Protein AF-A0A953G0M6-F1 (afdb_monomer)

pLDDT: mean 86.29, std 17.24, range [30.41, 98.56]

Mean predicted aligned error: 8.01 Å

Foldseek 3Di:
DPDLLVLVQVLVCQLPPPDGDPDDPVRLCVLQAPPAQWWDWDAALVRHIFIHSDDDLEGEDEPVRCVVCVVVLVPPDDDPPDDPVVNVVVVSHSDYDYWPDDECEECEECETCHYVEYCEYREYNEEVEYSEYSEYVEYQEDHEYREDDYENEYSEYRDYPEYCEYSEYNEEVEYNEYSEYNEYCEYNEYLEYVYYVYYVYYLYYVNDHDDPVVSVVCVVVVCCVCPVVSNPVPVVCVVPVPPDPPDDDDDDDD

Radius of gyration: 23.38 Å; Cα contacts (8 Å, |Δi|>4): 547; chains: 1; bounding box: 58×61×67 Å

Solvent-accessible surface area (backbone atoms only — not comparable to full-atom values): 13332 Å² total; per-residue (Å²): 131,82,55,69,58,59,53,51,45,57,38,48,32,63,56,39,74,94,55,79,78,94,60,55,64,66,56,44,44,63,75,54,33,80,88,50,77,45,42,42,81,47,63,20,82,84,72,43,80,14,32,25,69,58,89,61,91,41,29,31,27,30,47,67,58,46,67,76,45,46,63,68,65,73,67,58,78,81,72,85,94,55,57,68,71,59,46,49,54,53,51,42,74,65,36,75,42,81,12,42,40,68,42,77,57,44,67,69,41,73,35,17,49,35,30,52,26,33,45,33,32,41,18,19,45,35,32,56,27,30,45,36,34,44,25,21,62,26,34,40,32,60,18,36,31,30,27,47,24,47,42,51,27,36,27,34,36,29,33,32,62,26,29,44,35,30,32,27,37,44,35,33,53,23,34,43,33,33,52,27,35,48,33,33,50,28,36,44,33,34,43,28,33,56,27,60,69,45,64,74,46,55,30,23,52,65,67,43,78,49,53,66,67,61,36,64,69,45,46,63,60,51,49,53,58,38,63,75,66,72,49,55,73,68,70,54,47,70,72,62,64,82,76,78,89,86,79,87,92,82,84,90,81,136

Sequence (254 aa):
MRDPLELLNSIWRMIFPGQQLDLSISEFEAAYCADLPLPLFTNSLWNTSAIAVSKPYGHAVSQSELEERSEELQDTPGASGMPLPELLNRAFGNLVFSGDNHYNCEAVLRSDNIFKSREVYGSRSIHDSQKVIFSANSIGLDSAAACDSSGYSQFVIRAIDSINCSRCLDIYQSGRCSGCLFVSNCYDVHDCILCTNLRSKRFCIGNMQFSEEEYRDLRPQIEAALVFNGFNPMYKLAGAAVVDNHRGLDEGAV

Nearest PDB structures (foldseek):
  4mzu-assembly1_B  TM=3.388E-01  e=6.290E-02  Shewanella denitrificans OS217
  4mzu-assembly2_G  TM=2.989E-01  e=2.712E-01  Shewanella denitrificans OS217
  6ckt-assembly1_A  TM=1.465E-01  e=3.940E-02  Legionella pneumophila subsp. pneumophila str. Philadelphia 1
  6ued-assembly1_A-2  TM=1.784E-01  e=2.147E-01  Pseudomonas aeruginosa PAO1
  4mzu-assembly1_F  TM=2.163E-01  e=4.866E-01  Shewanella denitrificans OS217

Structure (mmCIF, N/CA/C/O backbone):
data_AF-A0A953G0M6-F1
#
_entry.id   AF-A0A953G0M6-F1
#
loop_
_atom_site.group_PDB
_atom_site.id
_atom_site.type_symbol
_atom_site.label_atom_id
_atom_site.label_alt_id
_atom_site.label_comp_id
_atom_site.label_asym_id
_atom_site.label_entity_id
_atom_site.label_seq_id
_atom_site.pdbx_PDB_ins_code
_atom_site.Cartn_x
_atom_site.Cartn_y
_atom_site.Cartn_z
_atom_site.occupancy
_atom_site.B_iso_or_equiv
_atom_site.auth_seq_id
_atom_site.auth_comp_id
_atom_site.auth_asym_id
_atom_site.auth_atom_id
_atom_site.pdbx_PDB_model_num
ATOM 1 N N . MET A 1 1 ? -5.142 -15.311 -14.018 1.00 53.78 1 MET A N 1
ATOM 2 C CA . MET A 1 1 ? -4.834 -14.077 -13.267 1.00 53.78 1 MET A CA 1
ATOM 3 C C . MET A 1 1 ? -6.031 -13.787 -12.377 1.00 53.78 1 MET A C 1
ATOM 5 O O . MET A 1 1 ? -7.139 -13.850 -12.892 1.00 53.78 1 MET A O 1
ATOM 9 N N . ARG A 1 2 ? -5.835 -13.594 -11.067 1.00 67.81 2 ARG A N 1
ATOM 10 C CA . ARG A 1 2 ? -6.921 -13.191 -10.159 1.00 67.81 2 ARG A CA 1
ATOM 11 C C . ARG A 1 2 ? -7.176 -11.694 -10.382 1.00 67.81 2 ARG A C 1
ATOM 13 O O . ARG A 1 2 ? -6.210 -10.959 -10.581 1.00 67.81 2 ARG A O 1
ATOM 20 N N . ASP A 1 3 ? -8.434 -11.271 -10.439 1.00 90.62 3 ASP A N 1
ATOM 21 C CA . ASP A 1 3 ? -8.790 -9.867 -10.665 1.00 90.62 3 ASP A CA 1
ATOM 22 C C . ASP A 1 3 ? -8.216 -8.998 -9.521 1.00 90.62 3 ASP A C 1
ATOM 24 O O . ASP A 1 3 ? -8.453 -9.305 -8.347 1.00 90.62 3 ASP A O 1
ATOM 28 N N . PRO A 1 4 ? -7.443 -7.935 -9.816 1.00 92.50 4 PRO A N 1
ATOM 29 C CA . PRO A 1 4 ? -6.935 -7.014 -8.802 1.00 92.50 4 PRO A CA 1
ATOM 30 C C . PRO A 1 4 ? -8.025 -6.445 -7.879 1.00 92.50 4 PRO A C 1
ATOM 32 O O . PRO A 1 4 ? -7.788 -6.265 -6.682 1.00 92.50 4 PRO A O 1
ATOM 35 N N . LEU A 1 5 ? -9.234 -6.210 -8.402 1.00 93.25 5 LEU A N 1
ATOM 36 C CA . LEU A 1 5 ? -10.365 -5.744 -7.603 1.00 93.25 5 LEU A CA 1
ATOM 37 C C . LEU A 1 5 ? -10.896 -6.842 -6.669 1.00 93.25 5 LEU A C 1
ATOM 39 O O . LEU A 1 5 ? -11.246 -6.560 -5.523 1.00 93.25 5 LEU A O 1
ATOM 43 N N . GLU A 1 6 ? -10.931 -8.102 -7.107 1.00 93.00 6 GLU A N 1
ATOM 44 C CA . GLU A 1 6 ? -11.271 -9.235 -6.236 1.00 93.00 6 GLU A CA 1
ATOM 45 C C . GLU A 1 6 ? -10.248 -9.410 -5.110 1.00 93.00 6 GLU A C 1
ATOM 47 O O . GLU A 1 6 ? -10.631 -9.642 -3.960 1.00 93.00 6 GLU A O 1
ATOM 52 N N . LEU A 1 7 ? -8.954 -9.265 -5.419 1.00 93.12 7 LEU A N 1
ATOM 53 C CA . LEU A 1 7 ? -7.889 -9.308 -4.420 1.00 93.12 7 LEU A CA 1
ATOM 54 C C . LEU A 1 7 ? -8.094 -8.216 -3.362 1.00 93.12 7 LEU A C 1
ATOM 56 O O . LEU A 1 7 ? -8.146 -8.529 -2.171 1.00 93.12 7 LEU A O 1
ATOM 60 N N . LEU A 1 8 ? -8.289 -6.965 -3.785 1.00 94.00 8 LEU A N 1
ATOM 61 C CA . LEU A 1 8 ? -8.551 -5.840 -2.885 1.00 94.00 8 LEU A CA 1
ATOM 62 C C . LEU A 1 8 ? -9.795 -6.077 -2.013 1.00 94.00 8 LEU A C 1
ATOM 64 O O . LEU A 1 8 ? -9.738 -5.932 -0.791 1.00 94.00 8 LEU A O 1
ATOM 68 N N . ASN A 1 9 ? -10.898 -6.522 -2.619 1.00 92.12 9 ASN A N 1
ATOM 69 C CA . ASN A 1 9 ? -12.125 -6.863 -1.898 1.00 92.12 9 ASN A CA 1
ATOM 70 C C . ASN A 1 9 ? -11.918 -7.989 -0.878 1.00 92.12 9 ASN A C 1
ATOM 72 O O . ASN A 1 9 ? -12.533 -7.983 0.190 1.00 92.12 9 ASN A O 1
ATOM 76 N N . SER A 1 10 ? -11.054 -8.961 -1.182 1.00 92.19 10 SER A N 1
ATOM 77 C CA . SER A 1 10 ? -10.729 -10.034 -0.242 1.00 92.19 10 SER A CA 1
ATOM 78 C C . SER A 1 10 ? -9.997 -9.510 0.995 1.00 92.19 10 SER A C 1
ATOM 80 O O . SER A 1 10 ? -10.317 -9.937 2.100 1.00 92.19 10 SER A O 1
ATOM 82 N N . ILE A 1 11 ? -9.085 -8.545 0.832 1.00 92.88 11 ILE A N 1
ATOM 83 C CA . ILE A 1 11 ? -8.367 -7.902 1.942 1.00 92.88 11 ILE A CA 1
ATOM 84 C C . ILE A 1 11 ? -9.341 -7.056 2.769 1.00 92.88 11 ILE A C 1
ATOM 86 O O . ILE A 1 11 ? -9.366 -7.165 3.994 1.00 92.88 11 ILE A O 1
ATOM 90 N N . TRP A 1 12 ? -10.197 -6.278 2.100 1.00 92.31 12 TRP A N 1
ATOM 91 C CA . TRP A 1 12 ? -11.206 -5.431 2.738 1.00 92.31 12 TRP A CA 1
ATOM 92 C C . TRP A 1 12 ? -12.117 -6.208 3.694 1.00 92.31 12 TRP A C 1
ATOM 94 O O . TRP A 1 12 ? -12.269 -5.842 4.860 1.00 92.31 12 TRP A O 1
ATOM 104 N N . ARG A 1 13 ? -12.665 -7.338 3.232 1.00 91.75 13 ARG A N 1
ATOM 105 C CA . ARG A 1 13 ? -13.589 -8.179 4.013 1.00 91.75 13 ARG A CA 1
ATOM 106 C C . ARG A 1 13 ? -12.949 -8.813 5.250 1.00 91.75 13 ARG A C 1
ATOM 108 O O . ARG A 1 13 ? -13.673 -9.198 6.164 1.00 91.75 13 ARG A O 1
ATOM 115 N N . MET A 1 14 ? -11.620 -8.921 5.299 1.00 90.69 14 MET A N 1
ATOM 116 C CA . MET A 1 14 ? -10.908 -9.419 6.483 1.00 90.69 14 MET A CA 1
ATOM 117 C C . MET A 1 14 ? -10.841 -8.381 7.611 1.00 90.69 14 MET A C 1
ATOM 119 O O . MET A 1 14 ? -10.701 -8.756 8.776 1.00 90.69 14 MET A O 1
ATOM 123 N N . ILE A 1 15 ? -10.945 -7.092 7.277 1.00 90.69 15 ILE A N 1
ATOM 124 C CA . ILE A 1 15 ? -10.989 -5.989 8.247 1.00 90.69 15 ILE A CA 1
ATOM 125 C C . ILE A 1 15 ? -12.442 -5.642 8.582 1.00 90.69 15 ILE A C 1
ATOM 127 O O . ILE A 1 15 ? -12.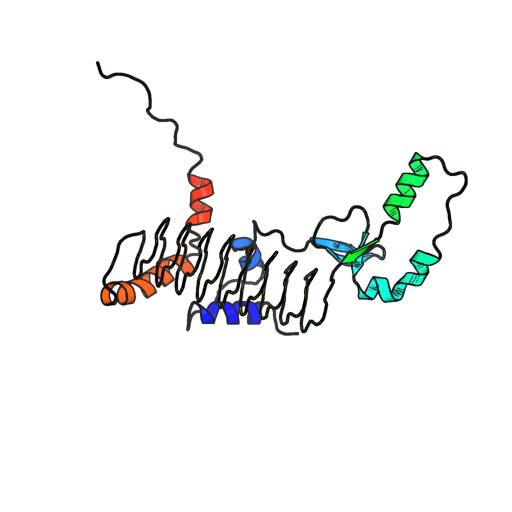765 -5.468 9.755 1.00 90.69 15 ILE A O 1
ATOM 131 N N . PHE A 1 16 ? -13.317 -5.627 7.571 1.00 90.31 16 PHE A N 1
ATOM 132 C CA . PHE A 1 16 ? -14.735 -5.280 7.687 1.00 90.31 16 PHE A CA 1
ATOM 133 C C . PHE A 1 16 ? -15.639 -6.429 7.202 1.00 90.31 16 PHE A C 1
ATOM 135 O O . PHE A 1 16 ? -16.129 -6.411 6.065 1.00 90.31 16 PHE A O 1
ATOM 142 N N . PRO A 1 17 ? -15.874 -7.462 8.033 1.00 87.94 17 PRO A N 1
ATOM 143 C CA . PRO A 1 17 ? -16.715 -8.592 7.657 1.00 87.94 17 PRO A CA 1
ATOM 144 C C . PRO A 1 17 ? -18.127 -8.152 7.258 1.00 87.94 17 PRO A C 1
ATOM 146 O O . PRO A 1 17 ? -18.779 -7.388 7.964 1.00 87.94 17 PRO A O 1
ATOM 149 N N . GLY A 1 18 ? -18.608 -8.654 6.119 1.00 84.56 18 GLY A N 1
ATOM 150 C CA . GLY A 1 18 ? -19.941 -8.333 5.599 1.00 84.56 18 GLY A CA 1
ATOM 151 C C . GLY A 1 18 ? -20.057 -6.974 4.901 1.00 84.56 18 GLY A C 1
ATOM 152 O O . GLY A 1 18 ? -21.116 -6.689 4.348 1.00 84.56 18 GLY A O 1
ATOM 153 N N . GLN A 1 19 ? -18.994 -6.163 4.871 1.00 83.75 19 GLN A N 1
ATOM 154 C CA . GLN A 1 19 ? -18.962 -4.915 4.107 1.00 83.75 19 GLN A CA 1
ATOM 155 C C . GLN A 1 19 ? -18.335 -5.128 2.723 1.00 83.75 19 GLN A C 1
ATOM 157 O O . GLN A 1 19 ? -17.438 -5.956 2.535 1.00 83.75 19 GLN A O 1
ATOM 162 N N . GLN A 1 20 ? -18.812 -4.355 1.748 1.00 80.44 20 GLN A N 1
ATOM 163 C CA . GLN A 1 20 ? -18.287 -4.313 0.387 1.00 80.44 20 GLN A CA 1
ATOM 164 C C . GLN A 1 20 ? -17.529 -2.999 0.196 1.00 80.44 20 GLN A C 1
ATOM 166 O O . GLN A 1 20 ? -18.028 -1.947 0.592 1.00 80.44 20 GLN A O 1
ATOM 171 N N . LEU A 1 21 ? -16.343 -3.057 -0.411 1.00 84.81 21 LEU A N 1
ATOM 172 C CA . LEU A 1 21 ? -15.653 -1.850 -0.845 1.00 84.81 21 LEU A CA 1
ATOM 173 C C . LEU A 1 21 ? -16.338 -1.329 -2.111 1.00 84.81 21 LEU A C 1
ATOM 175 O O . LEU A 1 21 ? -16.341 -2.018 -3.131 1.00 84.81 21 LEU A O 1
ATOM 179 N N . ASP A 1 22 ? -16.907 -0.130 -2.033 1.00 85.12 22 ASP A N 1
ATOM 180 C CA . ASP A 1 22 ? -17.547 0.556 -3.161 1.00 85.12 22 ASP A CA 1
ATOM 181 C C . ASP A 1 22 ? -16.574 1.543 -3.823 1.00 85.12 22 ASP A C 1
ATOM 183 O O . ASP A 1 22 ? -16.852 2.727 -3.973 1.00 85.12 22 ASP A O 1
ATOM 187 N N . LEU A 1 23 ? -15.370 1.056 -4.133 1.00 86.06 23 LEU A N 1
ATOM 188 C CA . LEU A 1 23 ? -14.357 1.784 -4.892 1.00 86.06 23 LEU A CA 1
ATOM 189 C C . LEU A 1 23 ? -13.855 0.891 -6.020 1.00 86.06 23 LEU A C 1
ATOM 191 O O . LEU A 1 23 ? -13.569 -0.295 -5.820 1.00 86.06 23 LEU A O 1
ATOM 195 N N . SER A 1 24 ? -13.679 1.476 -7.199 1.00 91.00 24 SER A N 1
ATOM 196 C CA . SER A 1 24 ? -12.845 0.883 -8.235 1.00 91.00 24 SER A CA 1
ATOM 197 C C . SER A 1 24 ? -11.385 0.828 -7.781 1.00 91.00 24 SER A C 1
ATOM 199 O O . SER A 1 24 ? -10.951 1.522 -6.858 1.00 91.00 24 SER A O 1
ATOM 201 N N . ILE A 1 25 ? -10.584 0.024 -8.479 1.00 91.81 25 ILE A N 1
ATOM 202 C CA . ILE A 1 25 ? -9.156 -0.080 -8.182 1.00 91.81 25 ILE A CA 1
ATOM 203 C C . ILE A 1 25 ? -8.423 1.265 -8.299 1.00 91.81 25 ILE A C 1
ATOM 205 O O . ILE A 1 25 ? -7.566 1.564 -7.474 1.00 91.81 25 ILE A O 1
ATOM 209 N N . SER A 1 26 ? -8.786 2.08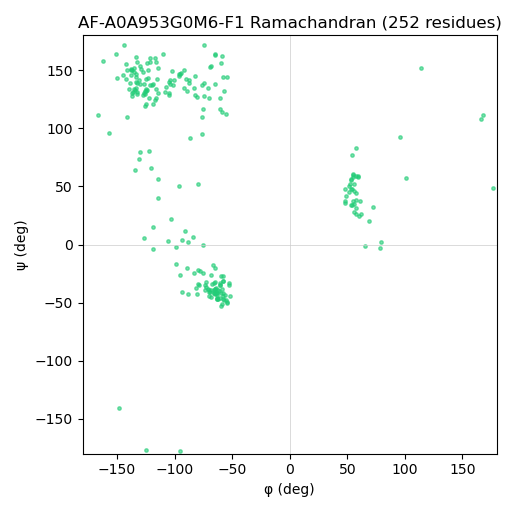7 -9.286 1.00 90.62 26 SER A N 1
ATOM 210 C CA . SER A 1 26 ? -8.171 3.396 -9.513 1.00 90.62 26 SER A CA 1
ATOM 211 C C . SER A 1 26 ? -8.603 4.428 -8.474 1.00 90.62 26 SER A C 1
ATOM 213 O O . SER A 1 26 ? -7.794 5.258 -8.072 1.00 90.62 26 SER A O 1
ATOM 215 N N . GLU A 1 27 ? -9.851 4.373 -8.004 1.00 89.56 27 GLU A N 1
ATOM 216 C CA . GLU A 1 27 ? -10.311 5.235 -6.908 1.00 89.56 27 GLU A CA 1
ATOM 217 C C . GLU A 1 27 ? -9.630 4.865 -5.589 1.00 89.56 27 GLU A C 1
ATOM 219 O O . GLU A 1 27 ? -9.223 5.753 -4.843 1.00 89.56 27 GLU A O 1
ATOM 224 N N . PHE A 1 28 ? -9.440 3.568 -5.325 1.00 91.31 28 PHE A N 1
ATOM 225 C CA . PHE A 1 28 ? -8.669 3.119 -4.170 1.00 91.31 28 PHE A CA 1
ATOM 226 C C . PHE A 1 28 ? -7.208 3.583 -4.250 1.00 91.31 28 PHE A C 1
ATOM 228 O O . PHE A 1 28 ? -6.686 4.130 -3.279 1.00 91.31 28 PHE A O 1
ATOM 235 N N . GLU A 1 29 ? -6.557 3.413 -5.405 1.00 91.06 29 GLU A N 1
ATOM 236 C CA . GLU A 1 29 ? -5.191 3.895 -5.644 1.00 91.06 29 GLU A CA 1
ATOM 237 C C . GLU A 1 29 ? -5.086 5.406 -5.375 1.00 91.06 29 GLU A C 1
ATOM 239 O O . GLU A 1 29 ? -4.233 5.845 -4.604 1.00 91.06 29 GLU A O 1
ATOM 244 N N . ALA A 1 30 ? -6.015 6.201 -5.911 1.00 86.62 30 ALA A N 1
ATOM 245 C CA . ALA A 1 30 ? -6.046 7.647 -5.703 1.00 86.62 30 ALA A CA 1
ATOM 246 C C . ALA A 1 30 ? -6.281 8.048 -4.233 1.00 86.62 30 ALA A C 1
ATOM 248 O O . ALA A 1 30 ? -5.696 9.022 -3.761 1.00 86.62 30 ALA A O 1
ATOM 249 N N . ALA A 1 31 ? -7.127 7.313 -3.506 1.00 84.81 31 ALA A N 1
ATOM 250 C CA . ALA A 1 31 ? -7.487 7.633 -2.126 1.00 84.81 31 ALA A CA 1
ATOM 251 C C . ALA A 1 31 ? -6.431 7.194 -1.099 1.00 84.81 31 ALA A C 1
ATOM 253 O O . ALA A 1 31 ? -6.257 7.861 -0.078 1.00 84.81 31 ALA A O 1
ATOM 254 N N . TYR A 1 32 ? -5.749 6.075 -1.354 1.00 87.81 32 TYR A N 1
ATOM 255 C CA . TYR A 1 32 ? -4.892 5.413 -0.370 1.00 87.81 32 TYR A CA 1
ATOM 256 C C . TYR A 1 32 ? -3.426 5.310 -0.777 1.00 87.81 32 TYR A C 1
ATOM 258 O O . TYR A 1 32 ? -2.658 4.810 0.031 1.00 87.81 32 TYR A O 1
ATOM 266 N N . CYS A 1 33 ? -3.006 5.728 -1.972 1.00 90.56 33 CYS A N 1
ATOM 267 C CA . CYS A 1 33 ? -1.634 5.466 -2.434 1.00 90.56 33 CYS A CA 1
ATOM 268 C C . CYS A 1 33 ? -0.860 6.712 -2.882 1.00 90.56 33 CYS A C 1
ATOM 270 O O . CYS A 1 33 ? 0.259 6.581 -3.368 1.00 90.56 33 CYS A O 1
ATOM 272 N N . ALA A 1 34 ? -1.424 7.913 -2.715 1.00 87.69 34 ALA A N 1
ATOM 273 C CA . ALA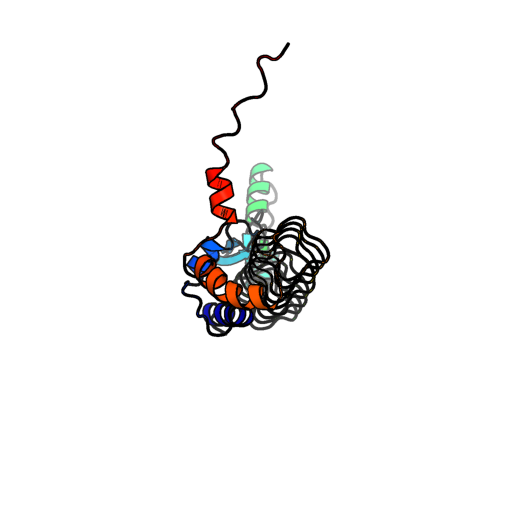 A 1 34 ? -0.857 9.157 -3.245 1.00 87.69 34 ALA A CA 1
ATOM 274 C C . ALA A 1 34 ? 0.570 9.475 -2.754 1.00 87.69 34 ALA A C 1
ATOM 276 O O . ALA A 1 34 ? 1.321 10.162 -3.442 1.00 87.69 34 ALA A O 1
ATOM 277 N N . ASP A 1 35 ? 0.937 8.991 -1.570 1.00 86.81 35 ASP A N 1
ATOM 278 C CA . ASP A 1 35 ? 2.236 9.186 -0.928 1.00 86.81 35 ASP A CA 1
ATOM 279 C C . ASP A 1 35 ? 3.136 7.944 -0.957 1.00 86.81 35 ASP A C 1
ATOM 281 O O . ASP A 1 35 ? 4.244 7.980 -0.426 1.00 86.81 35 ASP A O 1
ATOM 285 N N . LEU A 1 36 ? 2.691 6.856 -1.590 1.00 90.69 36 LEU A N 1
ATOM 286 C CA . LEU A 1 36 ? 3.460 5.619 -1.666 1.00 90.69 36 LEU A CA 1
ATOM 287 C C . LEU A 1 36 ? 4.394 5.646 -2.882 1.00 90.69 36 LEU A C 1
ATOM 289 O O . LEU A 1 36 ? 3.979 6.036 -3.978 1.00 90.69 36 LEU A O 1
ATOM 293 N N . PRO A 1 37 ? 5.643 5.172 -2.750 1.00 91.81 37 PRO A N 1
ATOM 294 C CA . PRO A 1 37 ? 6.612 5.207 -3.839 1.00 91.81 37 PRO A CA 1
ATOM 295 C C . PRO A 1 37 ? 6.399 4.068 -4.854 1.00 91.81 37 PRO A C 1
ATOM 297 O O . PRO A 1 37 ? 7.342 3.344 -5.145 1.00 91.81 37 PRO A O 1
ATOM 300 N N . LEU A 1 38 ? 5.188 3.875 -5.386 1.00 93.38 38 LEU A N 1
ATOM 301 C CA . LEU A 1 38 ? 4.806 2.754 -6.265 1.00 93.38 38 LEU A CA 1
ATOM 302 C C . LEU A 1 38 ? 5.633 2.650 -7.572 1.00 93.38 38 LEU A C 1
ATOM 304 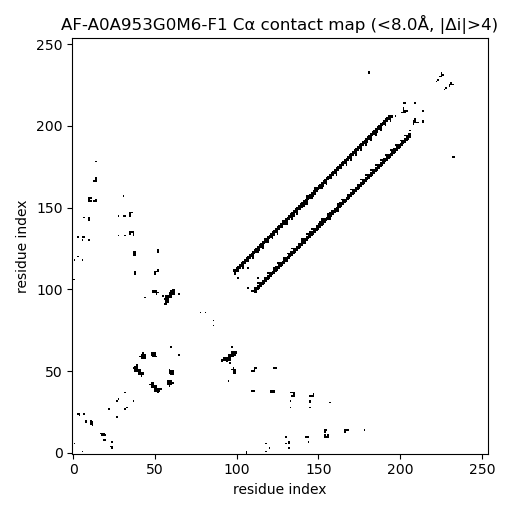O O . LEU A 1 38 ? 6.288 3.619 -7.968 1.00 93.38 38 LEU A O 1
ATOM 308 N N . PRO A 1 39 ? 5.632 1.482 -8.257 1.00 93.62 39 PRO A N 1
ATOM 309 C CA . PRO A 1 39 ? 6.312 1.325 -9.542 1.00 93.62 39 PRO A CA 1
ATOM 310 C C . PRO A 1 39 ? 5.881 2.359 -10.587 1.00 93.62 39 PRO A C 1
ATOM 312 O O . PRO A 1 39 ? 4.707 2.711 -10.703 1.00 93.62 39 PRO A O 1
ATOM 315 N N . LEU A 1 40 ? 6.838 2.786 -11.406 1.00 91.25 40 LEU A N 1
ATOM 316 C CA . LEU A 1 40 ? 6.612 3.657 -12.552 1.00 91.25 40 LEU A CA 1
ATOM 317 C C . LEU A 1 40 ? 6.341 2.830 -13.806 1.00 91.25 40 LEU A C 1
ATOM 319 O O . LEU A 1 40 ? 6.995 1.815 -14.039 1.00 91.25 40 LEU A O 1
ATOM 323 N N . PHE A 1 41 ? 5.434 3.322 -14.647 1.00 90.25 41 PHE A N 1
ATOM 324 C CA . PHE A 1 41 ? 5.134 2.753 -15.959 1.00 90.25 41 PHE A CA 1
ATOM 325 C C . PHE A 1 41 ? 5.750 3.636 -17.042 1.00 90.25 41 PHE A C 1
ATOM 327 O O . PHE A 1 41 ? 5.552 4.852 -17.050 1.00 90.25 41 PHE A O 1
ATOM 334 N N . THR A 1 42 ? 6.511 3.030 -17.946 1.00 87.81 42 THR A N 1
ATOM 335 C CA . THR A 1 42 ? 7.191 3.720 -19.047 1.00 87.81 42 THR A CA 1
ATOM 336 C C . THR A 1 42 ? 7.192 2.848 -20.299 1.00 87.81 42 THR A C 1
ATOM 338 O O . THR A 1 42 ? 6.817 1.678 -20.255 1.00 87.81 42 THR A O 1
ATOM 341 N N . ASN A 1 43 ? 7.623 3.416 -21.420 1.00 88.25 43 ASN A N 1
ATOM 342 C CA . ASN A 1 43 ? 7.934 2.635 -22.609 1.00 88.25 43 ASN A CA 1
ATOM 343 C C . ASN A 1 43 ? 9.343 2.051 -22.506 1.00 88.25 43 ASN A C 1
ATOM 345 O O . ASN A 1 43 ? 10.253 2.701 -21.975 1.00 88.25 43 ASN A O 1
ATOM 349 N N . SER A 1 44 ? 9.502 0.843 -23.037 1.00 88.56 44 SER A N 1
ATOM 350 C CA . SER A 1 44 ? 10.787 0.173 -23.152 1.00 88.56 44 SER A CA 1
ATOM 351 C C . SER A 1 44 ? 11.653 0.762 -24.265 1.00 88.56 44 SER A C 1
ATOM 353 O O . SER A 1 44 ? 11.186 1.574 -25.071 1.00 88.56 44 SER A O 1
ATOM 355 N N . LEU A 1 45 ? 12.920 0.332 -24.335 1.00 86.06 45 LEU A N 1
ATOM 356 C CA . LEU A 1 45 ? 13.812 0.638 -25.464 1.00 86.06 45 LEU A CA 1
ATOM 357 C C . LEU A 1 45 ? 13.175 0.262 -26.813 1.00 86.06 45 LEU A C 1
ATOM 359 O O . LEU A 1 45 ? 13.370 0.943 -27.817 1.00 86.06 45 LEU A O 1
ATOM 363 N N . TRP A 1 46 ? 12.377 -0.802 -26.827 1.00 88.62 46 TRP A N 1
ATOM 364 C CA . TRP A 1 46 ? 11.775 -1.359 -28.028 1.00 88.62 46 TRP A CA 1
ATOM 365 C C . TRP A 1 46 ? 10.292 -0.999 -28.189 1.00 88.62 46 TRP A C 1
ATOM 367 O O . TRP A 1 46 ? 9.571 -1.655 -28.939 1.00 88.62 46 TRP A O 1
ATOM 377 N N . ASN A 1 47 ? 9.848 0.080 -27.534 1.00 86.44 47 ASN A N 1
ATOM 378 C CA . ASN A 1 47 ? 8.479 0.607 -27.585 1.00 86.44 47 ASN A CA 1
ATOM 379 C C . ASN A 1 47 ? 7.398 -0.358 -27.066 1.00 86.44 47 ASN A C 1
ATOM 381 O O . ASN A 1 47 ? 6.236 -0.258 -27.465 1.00 86.44 47 ASN A O 1
ATOM 385 N N . THR A 1 48 ? 7.758 -1.272 -26.165 1.00 87.88 48 THR A N 1
ATOM 386 C CA . THR A 1 48 ? 6.790 -2.063 -25.389 1.00 87.88 48 THR A CA 1
ATOM 387 C C . THR A 1 48 ? 6.549 -1.407 -24.023 1.00 87.88 48 THR A C 1
ATOM 389 O O . THR A 1 48 ? 7.058 -0.319 -23.751 1.00 87.88 48 THR A O 1
ATOM 392 N N . SER A 1 49 ? 5.733 -2.016 -23.159 1.00 88.12 49 SER A N 1
ATOM 393 C CA . SER A 1 49 ? 5.531 -1.527 -21.790 1.00 88.12 49 SER A CA 1
ATOM 394 C C . SER A 1 49 ? 6.640 -2.016 -20.860 1.00 88.12 49 SER A C 1
ATOM 396 O O . SER A 1 49 ? 6.963 -3.198 -20.844 1.00 88.12 49 SER A O 1
ATOM 398 N N . ALA A 1 50 ? 7.162 -1.116 -20.032 1.00 90.50 50 ALA A N 1
ATOM 399 C CA . ALA A 1 50 ? 8.143 -1.419 -19.002 1.00 90.50 50 ALA A CA 1
ATOM 400 C C . ALA A 1 50 ? 7.710 -0.853 -17.645 1.00 90.50 50 ALA A C 1
ATOM 402 O O . ALA A 1 50 ? 7.008 0.161 -17.554 1.00 90.50 50 ALA A O 1
ATOM 403 N N . ILE A 1 51 ? 8.153 -1.521 -16.584 1.00 92.31 51 ILE A N 1
ATOM 404 C CA . ILE A 1 51 ? 7.889 -1.152 -15.195 1.00 92.31 51 ILE A CA 1
ATOM 405 C C . ILE A 1 51 ? 9.236 -0.938 -14.522 1.00 92.31 51 ILE A C 1
ATOM 407 O O . ILE A 1 51 ? 10.144 -1.728 -14.738 1.00 92.31 51 ILE A O 1
ATOM 411 N N . ALA A 1 52 ? 9.378 0.110 -13.718 1.00 88.75 52 ALA A N 1
ATOM 412 C CA . ALA A 1 52 ? 10.603 0.344 -12.965 1.00 88.75 52 ALA A CA 1
ATOM 413 C C . ALA A 1 52 ? 10.312 0.893 -11.572 1.00 88.75 52 ALA A C 1
ATOM 415 O O . ALA A 1 52 ? 9.457 1.759 -11.389 1.00 88.75 52 ALA A O 1
ATOM 416 N N . VAL A 1 53 ? 11.094 0.462 -10.589 1.00 87.00 53 VAL A N 1
ATOM 417 C CA . VAL A 1 53 ? 11.063 1.020 -9.234 1.00 87.00 53 VAL A CA 1
ATOM 418 C C . VAL A 1 53 ? 11.393 2.516 -9.170 1.00 87.00 53 VAL A C 1
ATOM 420 O O . VAL A 1 53 ? 10.966 3.218 -8.262 1.00 87.00 53 VAL A O 1
ATOM 423 N N . SER A 1 54 ? 12.166 3.055 -10.100 1.00 83.00 54 SER A N 1
ATOM 424 C CA . SER A 1 54 ? 12.500 4.480 -10.126 1.00 83.00 54 SER A CA 1
ATOM 425 C C . SER A 1 54 ? 12.747 4.923 -11.549 1.00 83.00 54 SER A C 1
ATOM 427 O O . SER A 1 54 ? 12.983 4.086 -12.416 1.00 83.00 54 SER A O 1
ATOM 429 N N . LYS A 1 55 ? 12.739 6.239 -11.788 1.00 82.19 55 LYS A N 1
ATOM 430 C CA . LYS A 1 55 ? 13.042 6.780 -13.111 1.00 82.19 55 LYS A CA 1
ATOM 431 C C . LYS A 1 55 ? 14.455 6.332 -13.516 1.00 82.19 55 LYS A C 1
ATOM 433 O O . LYS A 1 55 ? 15.410 6.738 -12.850 1.00 82.19 55 LYS A O 1
ATOM 438 N N . PRO A 1 56 ? 14.601 5.494 -14.553 1.00 81.38 56 PRO A N 1
ATOM 439 C CA . PRO A 1 56 ? 15.914 5.039 -14.985 1.00 81.38 56 PRO A CA 1
ATOM 440 C C . PRO A 1 56 ? 16.702 6.202 -15.604 1.00 81.38 56 PRO A C 1
ATOM 442 O O . PRO A 1 56 ? 16.126 7.128 -16.176 1.00 81.38 56 PRO A O 1
ATOM 445 N N . TYR A 1 57 ? 18.033 6.131 -15.533 1.00 82.06 57 TYR A N 1
ATOM 446 C CA . TYR A 1 57 ? 18.931 7.028 -16.281 1.00 82.06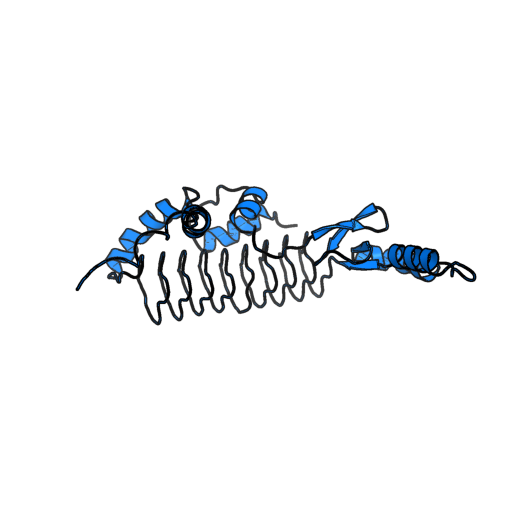 57 TYR A CA 1
ATOM 447 C C . TYR A 1 57 ? 19.026 6.668 -17.778 1.00 82.06 57 TYR A C 1
ATOM 449 O O . TYR A 1 57 ? 19.736 7.334 -18.525 1.00 82.06 57 TYR A O 1
ATOM 457 N N . GLY A 1 58 ? 18.323 5.616 -18.199 1.00 86.25 58 GLY A N 1
ATOM 458 C CA . GLY A 1 58 ? 18.236 5.105 -19.564 1.00 86.25 58 GLY A CA 1
ATOM 459 C C . GLY A 1 58 ? 16.861 4.484 -19.802 1.00 86.25 58 GLY A C 1
ATOM 460 O O . GLY A 1 58 ? 15.856 4.989 -19.305 1.00 86.25 58 GLY A O 1
ATOM 461 N N . HIS A 1 59 ? 16.810 3.367 -20.513 1.00 89.06 59 HIS A N 1
ATOM 462 C CA . HIS A 1 59 ? 15.579 2.642 -20.806 1.00 89.06 59 HIS A CA 1
ATOM 463 C C . HIS A 1 59 ? 15.310 1.566 -19.749 1.00 89.06 59 HIS A C 1
ATOM 465 O O . HIS A 1 59 ? 16.217 0.826 -19.375 1.00 89.06 59 HIS A O 1
ATOM 471 N N . ALA A 1 60 ? 14.070 1.464 -19.269 1.00 91.06 60 ALA A N 1
ATOM 472 C CA . ALA A 1 60 ? 13.621 0.291 -18.519 1.00 91.06 60 ALA A CA 1
ATOM 473 C C . ALA A 1 60 ? 13.091 -0.752 -19.502 1.00 91.06 60 ALA A C 1
ATOM 475 O O . ALA A 1 60 ? 12.433 -0.385 -20.468 1.00 91.06 60 ALA A O 1
ATOM 476 N N . VAL A 1 61 ? 13.349 -2.028 -19.263 1.00 91.69 61 VAL A N 1
ATOM 477 C CA . VAL A 1 61 ? 12.839 -3.148 -20.070 1.00 91.69 61 VAL A CA 1
ATOM 478 C C . VAL A 1 61 ? 12.344 -4.235 -19.127 1.00 91.69 61 VAL A C 1
ATOM 480 O O . VAL A 1 61 ? 12.833 -4.324 -18.001 1.00 91.69 61 VAL A O 1
ATOM 483 N N . SER A 1 62 ? 11.376 -5.048 -19.547 1.00 89.25 62 SER A N 1
ATOM 484 C CA . SER A 1 62 ? 10.997 -6.215 -18.736 1.00 89.25 62 SER A CA 1
ATOM 485 C C . SER A 1 62 ? 12.121 -7.254 -18.735 1.00 89.25 62 SER A C 1
ATOM 487 O O . SER A 1 62 ? 12.894 -7.336 -19.694 1.00 89.25 62 SER A O 1
ATOM 489 N N . GLN A 1 63 ? 12.195 -8.075 -17.689 1.00 87.50 63 GLN A N 1
ATOM 490 C CA . GLN A 1 63 ? 13.181 -9.153 -17.619 1.00 87.50 63 GLN A CA 1
ATOM 491 C C . GLN A 1 63 ? 13.083 -10.108 -18.825 1.00 87.50 63 GLN A C 1
ATOM 493 O O . GLN A 1 63 ? 14.101 -10.434 -19.430 1.00 87.50 63 GLN A O 1
ATOM 498 N N . SER A 1 64 ? 11.869 -10.499 -19.226 1.00 87.69 64 SER A N 1
ATOM 499 C CA . SER A 1 64 ? 11.655 -11.370 -20.391 1.00 87.69 64 SER A CA 1
ATOM 500 C C . SER A 1 64 ? 12.102 -10.719 -21.700 1.00 87.69 64 SER A C 1
ATOM 502 O O . SER A 1 64 ? 12.738 -11.364 -22.524 1.00 87.69 64 SER A O 1
ATOM 504 N N . GLU A 1 65 ? 11.818 -9.425 -21.882 1.00 90.00 65 GLU A N 1
ATOM 505 C CA . GLU A 1 65 ? 12.242 -8.689 -23.079 1.00 90.00 65 GLU A CA 1
ATOM 506 C C . GLU A 1 65 ? 13.773 -8.585 -23.157 1.00 90.00 65 GLU A C 1
ATOM 508 O O . GLU A 1 65 ? 14.353 -8.724 -24.234 1.00 90.00 65 GLU A O 1
ATOM 513 N N . LEU A 1 66 ? 14.439 -8.391 -22.014 1.00 90.19 66 LEU A N 1
ATOM 514 C CA . LEU A 1 66 ? 15.897 -8.380 -21.940 1.00 90.19 66 LEU A CA 1
ATOM 515 C C . LEU A 1 66 ? 16.502 -9.751 -22.266 1.00 90.19 66 LEU A C 1
ATOM 517 O O . LEU A 1 66 ? 17.504 -9.815 -22.975 1.00 90.19 66 LEU A O 1
ATOM 521 N N . GLU A 1 67 ? 15.911 -10.834 -21.762 1.00 89.94 67 GLU A N 1
ATOM 522 C CA . GLU A 1 67 ? 16.358 -12.205 -22.033 1.00 89.94 67 GLU A CA 1
ATOM 523 C C . GLU A 1 67 ? 16.235 -12.547 -23.526 1.00 89.94 67 GLU A C 1
ATOM 525 O O . GLU A 1 67 ? 17.199 -13.029 -24.125 1.00 89.94 67 GLU A O 1
ATOM 530 N N . GLU A 1 68 ? 15.100 -12.217 -24.147 1.00 91.56 68 GLU A N 1
ATOM 531 C CA . GLU A 1 68 ? 14.837 -12.461 -25.571 1.00 91.56 68 GLU A CA 1
ATOM 532 C C . GLU A 1 68 ? 15.761 -11.671 -26.508 1.00 91.56 68 GLU A C 1
ATOM 534 O O . GLU A 1 68 ? 16.077 -12.141 -27.600 1.00 91.56 68 GLU A O 1
ATOM 539 N N . ARG A 1 69 ? 16.191 -10.469 -26.102 1.00 90.75 69 ARG A N 1
ATOM 540 C CA . ARG A 1 69 ? 16.886 -9.509 -26.983 1.00 90.75 69 ARG A CA 1
ATOM 541 C C . ARG A 1 69 ? 18.302 -9.163 -26.533 1.00 90.75 69 ARG A C 1
ATOM 543 O O . ARG A 1 69 ? 18.892 -8.196 -27.013 1.00 90.75 69 ARG A O 1
ATOM 550 N N . SER A 1 70 ? 18.864 -9.948 -25.618 1.00 90.06 70 SER A N 1
ATOM 551 C CA . SER A 1 70 ? 20.194 -9.701 -25.045 1.00 90.06 70 SER A CA 1
ATOM 552 C C . SER A 1 70 ? 21.313 -9.650 -26.095 1.00 90.06 70 SER A C 1
ATOM 554 O O . SER A 1 70 ? 22.261 -8.881 -25.932 1.00 90.06 70 SER A O 1
ATOM 556 N N . GLU A 1 71 ? 21.188 -10.402 -27.192 1.00 89.81 71 GLU A N 1
ATOM 557 C CA . GLU A 1 71 ? 22.147 -10.409 -28.307 1.00 89.81 71 GLU A CA 1
ATOM 558 C C . GLU A 1 71 ? 22.210 -9.053 -29.033 1.00 89.81 71 GLU A C 1
ATOM 560 O O . GLU A 1 71 ? 23.300 -8.572 -29.334 1.00 89.81 71 GLU A O 1
ATOM 565 N N . GLU A 1 72 ? 21.075 -8.358 -29.209 1.00 89.00 72 GLU A N 1
ATOM 566 C CA . GLU A 1 72 ? 21.043 -7.026 -29.842 1.00 89.00 72 GLU A CA 1
ATOM 567 C C . GLU A 1 72 ? 21.873 -5.997 -29.062 1.00 89.00 72 GLU A C 1
ATOM 569 O O . GLU A 1 72 ? 22.479 -5.097 -29.645 1.00 89.00 72 GLU A O 1
ATOM 574 N N . LEU A 1 73 ? 21.917 -6.137 -27.733 1.00 86.75 73 LEU A N 1
ATOM 575 C CA . LEU A 1 73 ? 22.732 -5.283 -26.873 1.00 86.75 73 LEU A CA 1
ATOM 576 C C . LEU A 1 73 ? 24.221 -5.629 -27.001 1.00 86.75 73 LEU A C 1
ATOM 578 O O . LEU A 1 73 ? 25.052 -4.718 -27.033 1.00 86.75 73 LEU A O 1
ATOM 582 N N . GLN A 1 74 ? 24.558 -6.917 -27.112 1.00 86.38 74 GLN A N 1
ATOM 583 C CA . GLN A 1 74 ? 25.939 -7.394 -27.261 1.00 86.38 74 GLN A CA 1
ATOM 584 C C . GLN A 1 74 ? 26.558 -6.986 -28.604 1.00 86.38 74 GLN A C 1
ATOM 586 O O . GLN A 1 74 ? 27.742 -6.649 -28.648 1.00 86.38 74 GLN A O 1
ATOM 591 N N . ASP A 1 75 ? 25.752 -6.922 -29.663 1.00 88.12 75 ASP A N 1
ATOM 592 C CA . ASP A 1 75 ? 26.188 -6.559 -31.015 1.00 88.12 75 ASP A CA 1
ATOM 593 C C . ASP A 1 75 ? 26.249 -5.039 -31.266 1.00 88.12 75 ASP A C 1
ATOM 595 O O . ASP A 1 75 ? 26.501 -4.589 -32.389 1.00 88.12 75 ASP A O 1
ATOM 599 N N . THR A 1 76 ? 26.048 -4.212 -30.232 1.00 86.12 76 THR A N 1
ATOM 600 C CA . THR A 1 76 ? 26.060 -2.749 -30.370 1.00 86.12 76 THR A CA 1
ATOM 601 C C . THR A 1 76 ? 27.428 -2.253 -30.873 1.00 86.12 76 THR A C 1
ATOM 603 O O . THR A 1 76 ? 28.430 -2.362 -30.159 1.00 86.12 76 THR A O 1
ATOM 606 N N . PRO A 1 77 ? 27.515 -1.632 -32.068 1.00 86.19 77 PRO A N 1
ATOM 607 C CA . PRO A 1 77 ? 28.797 -1.256 -32.647 1.00 86.19 77 PRO A CA 1
ATOM 608 C C . PRO A 1 77 ? 29.442 -0.095 -31.885 1.00 86.19 77 PRO A C 1
ATOM 610 O O . PRO A 1 77 ? 28.802 0.928 -31.614 1.00 86.19 77 PRO A O 1
ATOM 613 N N . GLY A 1 78 ? 30.743 -0.224 -31.613 1.00 86.69 78 GLY A N 1
ATOM 614 C CA . GLY A 1 78 ? 31.548 0.819 -30.979 1.00 86.69 78 GLY A CA 1
ATOM 615 C C . GLY A 1 78 ? 31.582 2.134 -31.773 1.00 86.69 78 GLY A C 1
ATOM 616 O O . GLY A 1 78 ? 31.392 2.164 -32.988 1.00 86.69 78 GLY A O 1
ATOM 617 N N . ALA A 1 79 ? 31.847 3.241 -31.077 1.00 85.25 79 ALA A N 1
ATOM 618 C CA . ALA A 1 79 ? 31.826 4.599 -31.630 1.00 85.25 79 ALA A CA 1
ATOM 619 C C . ALA A 1 79 ? 33.223 5.256 -31.625 1.00 85.25 79 ALA A C 1
ATOM 621 O O . ALA A 1 79 ? 33.425 6.315 -31.032 1.00 85.25 79 ALA A O 1
ATOM 622 N N . SER A 1 80 ? 34.212 4.607 -32.250 1.00 87.38 80 SER A N 1
ATOM 623 C CA . SER A 1 80 ? 35.585 5.134 -32.304 1.00 87.38 80 SER A CA 1
ATOM 624 C C . SER A 1 80 ? 35.666 6.439 -33.107 1.00 87.38 80 SER A C 1
ATOM 626 O O . SER A 1 80 ? 35.043 6.562 -34.159 1.00 87.38 80 SER A O 1
ATOM 628 N N . GLY A 1 81 ? 36.441 7.412 -32.617 1.00 90.75 81 GLY A N 1
ATOM 629 C CA . GLY A 1 81 ? 36.624 8.719 -33.264 1.00 90.75 81 GLY A CA 1
ATOM 630 C C . GLY A 1 81 ? 35.482 9.723 -33.055 1.00 90.75 81 GLY A C 1
ATOM 631 O O . GLY A 1 81 ? 35.549 10.828 -33.588 1.00 90.75 81 GLY A O 1
ATOM 632 N N . MET A 1 82 ? 34.454 9.370 -32.277 1.00 94.38 82 MET A N 1
ATOM 633 C CA . MET A 1 82 ? 33.333 10.256 -31.953 1.00 94.38 82 MET A CA 1
ATOM 634 C C . MET A 1 82 ? 33.740 11.336 -30.927 1.00 94.38 82 MET A C 1
ATOM 636 O O . MET A 1 82 ? 34.428 11.014 -29.952 1.00 94.38 82 MET A O 1
ATOM 640 N N . PRO A 1 83 ? 33.307 12.605 -31.085 1.00 96.62 83 PRO A N 1
ATOM 641 C CA . PRO A 1 83 ? 33.491 13.635 -30.066 1.00 96.62 83 PRO A CA 1
ATOM 642 C C . PRO A 1 83 ? 32.862 13.235 -28.726 1.00 96.62 83 PRO A C 1
ATOM 644 O O . PRO A 1 83 ? 31.779 12.653 -28.689 1.00 96.62 83 PRO A O 1
ATOM 647 N N . LEU A 1 84 ? 33.503 13.603 -27.610 1.00 93.62 84 LEU A N 1
ATOM 648 C CA . LEU A 1 84 ? 33.062 13.201 -26.267 1.00 93.62 84 LEU A CA 1
ATOM 649 C C . LEU A 1 84 ? 31.572 13.500 -25.974 1.00 93.62 84 LEU A C 1
ATOM 651 O O . LEU A 1 84 ? 30.906 12.604 -25.460 1.00 93.62 84 LEU A O 1
ATOM 655 N N . PRO A 1 85 ? 31.001 14.678 -26.306 1.00 95.31 85 PRO A N 1
ATOM 656 C CA . PRO A 1 85 ? 29.581 14.939 -26.044 1.00 95.31 85 PRO A CA 1
ATOM 657 C C . PRO A 1 85 ? 28.631 14.002 -26.803 1.00 95.31 85 PRO A C 1
ATOM 659 O O . PRO A 1 85 ? 27.637 13.542 -26.247 1.00 95.31 85 PRO A O 1
ATOM 662 N N . GLU A 1 86 ? 28.944 13.684 -28.060 1.00 94.62 86 GLU A N 1
ATOM 663 C CA . GLU A 1 86 ? 28.150 12.761 -28.879 1.00 94.62 86 GLU A CA 1
ATOM 664 C C . GLU A 1 86 ? 28.278 11.323 -28.375 1.00 94.62 86 GLU A C 1
ATOM 666 O O . GLU A 1 86 ? 27.278 10.609 -28.293 1.00 94.62 86 GLU A O 1
ATOM 671 N N . LEU A 1 87 ? 29.488 10.928 -27.962 1.00 93.12 87 LEU A N 1
ATOM 672 C CA . LEU A 1 87 ? 29.738 9.623 -27.359 1.00 93.12 87 LEU A CA 1
ATOM 673 C C . LEU A 1 87 ? 28.917 9.444 -26.083 1.00 93.12 87 LEU A C 1
ATOM 675 O O . LEU A 1 87 ? 28.284 8.406 -25.915 1.00 93.12 87 LEU A O 1
ATOM 679 N N . LEU A 1 88 ? 28.897 10.453 -25.207 1.00 91.69 88 LEU A N 1
ATOM 680 C CA . LEU A 1 88 ? 28.106 10.415 -23.979 1.00 91.69 88 LEU A CA 1
ATOM 681 C C . LEU A 1 88 ? 26.609 10.340 -24.286 1.00 91.69 88 LEU A C 1
ATOM 683 O O . LEU A 1 88 ? 25.937 9.476 -23.734 1.00 91.69 88 LEU A O 1
ATOM 687 N N . ASN A 1 89 ? 26.092 11.167 -25.199 1.00 90.50 89 ASN A N 1
ATOM 688 C CA . ASN A 1 89 ? 24.681 11.113 -25.597 1.00 90.50 89 ASN A CA 1
ATOM 689 C C . ASN A 1 89 ? 24.288 9.732 -26.138 1.00 90.50 89 ASN A C 1
ATOM 691 O O . ASN A 1 89 ? 23.256 9.185 -25.749 1.00 90.50 89 ASN A O 1
ATOM 695 N N . ARG A 1 90 ? 25.129 9.141 -26.994 1.00 90.00 90 ARG A N 1
ATOM 696 C CA . ARG A 1 90 ? 24.910 7.791 -27.519 1.00 90.00 90 ARG A CA 1
ATOM 697 C C . ARG A 1 90 ? 24.995 6.730 -26.421 1.00 90.00 90 ARG A C 1
ATOM 699 O O . ARG A 1 90 ? 24.173 5.823 -26.400 1.00 90.00 90 ARG A O 1
ATOM 706 N N . ALA A 1 91 ? 25.954 6.847 -25.503 1.00 89.75 91 ALA A N 1
ATOM 707 C CA . ALA A 1 91 ? 26.101 5.923 -24.383 1.00 89.75 91 ALA A CA 1
ATOM 708 C C . ALA A 1 91 ? 24.877 5.962 -23.457 1.00 89.75 91 ALA A C 1
ATOM 710 O O . ALA A 1 91 ? 24.337 4.907 -23.143 1.00 89.75 91 ALA A O 1
ATOM 711 N N . PHE A 1 92 ? 24.396 7.153 -23.082 1.00 88.19 92 PHE A N 1
ATOM 712 C CA . PHE A 1 92 ? 23.184 7.309 -22.271 1.00 88.19 92 PHE A CA 1
ATOM 713 C C . PHE A 1 92 ? 21.940 6.740 -22.966 1.00 88.19 92 PHE A C 1
ATOM 715 O O . PHE A 1 92 ? 21.146 6.068 -22.313 1.00 88.19 92 PHE A O 1
ATOM 722 N N . GLY A 1 93 ? 21.801 6.938 -24.282 1.00 86.62 93 GLY A N 1
ATOM 723 C CA . GLY A 1 93 ? 20.710 6.352 -25.073 1.00 86.62 93 GLY A CA 1
ATOM 724 C C . GLY A 1 93 ? 20.754 4.823 -25.185 1.00 86.62 93 GLY A C 1
ATOM 725 O O . GLY A 1 93 ? 19.741 4.208 -25.489 1.00 86.62 93 GLY A O 1
ATOM 726 N N . ASN A 1 94 ? 21.900 4.201 -24.903 1.00 88.00 94 ASN A N 1
ATOM 727 C CA . ASN A 1 94 ? 22.064 2.747 -24.931 1.00 88.00 94 ASN A CA 1
ATOM 728 C C . ASN A 1 94 ? 21.975 2.099 -23.539 1.00 88.00 94 ASN A C 1
ATOM 730 O O . ASN A 1 94 ? 22.090 0.880 -23.432 1.00 88.00 94 ASN A O 1
ATOM 734 N N . LEU A 1 95 ? 21.816 2.877 -22.461 1.00 89.38 95 LEU A N 1
ATOM 735 C CA . LEU A 1 95 ? 21.682 2.308 -21.121 1.00 89.38 95 LEU A CA 1
ATOM 736 C C . LEU A 1 95 ? 20.332 1.603 -20.987 1.00 89.38 95 LEU A C 1
ATOM 738 O O . LEU A 1 95 ? 19.283 2.215 -21.189 1.00 89.38 95 LEU A O 1
ATOM 742 N N . VAL A 1 96 ? 20.369 0.335 -20.587 1.00 89.81 96 VAL A N 1
ATOM 743 C CA . VAL A 1 96 ? 19.189 -0.508 -20.384 1.00 89.81 96 VAL A CA 1
ATOM 744 C C . VAL A 1 96 ? 19.205 -1.062 -18.963 1.00 89.81 96 VAL A C 1
ATOM 746 O O . VAL A 1 96 ? 20.234 -1.535 -18.483 1.00 89.81 96 VAL A O 1
ATOM 749 N N . PHE A 1 97 ? 18.061 -0.999 -18.289 1.00 89.19 97 PHE A N 1
ATOM 750 C CA . PHE A 1 97 ? 17.855 -1.491 -16.931 1.00 89.19 97 PHE A CA 1
ATOM 751 C C . PHE A 1 97 ? 16.701 -2.489 -16.915 1.00 89.19 97 PHE A C 1
ATOM 753 O O . PHE A 1 97 ? 15.630 -2.206 -17.451 1.00 89.19 97 PHE A O 1
ATOM 760 N N . SER A 1 98 ? 16.910 -3.634 -16.266 1.00 88.50 98 SER A N 1
ATOM 761 C CA . SER A 1 98 ? 15.852 -4.624 -16.059 1.00 88.50 98 SER A CA 1
ATOM 762 C C . SER A 1 98 ? 14.879 -4.144 -14.988 1.00 88.50 98 SER A C 1
ATOM 764 O O . SER A 1 98 ? 15.285 -3.794 -13.876 1.00 88.50 98 SER A O 1
ATOM 766 N N . GLY A 1 99 ? 13.602 -4.151 -15.329 1.00 89.88 99 GLY A N 1
ATOM 767 C CA . GLY A 1 99 ? 12.475 -3.964 -14.433 1.00 89.88 99 GLY A CA 1
ATOM 768 C C . GLY A 1 99 ? 11.499 -5.133 -14.546 1.00 89.88 99 GLY A C 1
ATOM 769 O O . GLY A 1 99 ? 11.749 -6.096 -15.272 1.00 89.88 99 GLY A O 1
ATOM 770 N N . ASP A 1 100 ? 10.387 -5.055 -13.816 1.00 90.69 100 ASP A N 1
ATOM 771 C CA . ASP A 1 100 ? 9.458 -6.183 -13.635 1.00 90.69 100 ASP A CA 1
ATOM 772 C C . ASP A 1 100 ? 10.173 -7.429 -13.064 1.00 90.69 100 ASP A C 1
ATOM 774 O O . ASP A 1 100 ? 9.893 -8.566 -13.428 1.00 90.69 100 ASP A O 1
ATOM 778 N N . ASN A 1 101 ? 11.161 -7.213 -12.186 1.00 92.06 101 ASN A N 1
ATOM 779 C CA . ASN A 1 101 ? 12.036 -8.282 -11.710 1.00 92.06 101 ASN A CA 1
ATOM 780 C C . ASN A 1 101 ? 11.313 -9.154 -10.673 1.00 92.06 101 ASN A C 1
ATOM 782 O O . ASN A 1 101 ? 11.082 -8.703 -9.543 1.00 92.06 101 ASN A O 1
ATOM 786 N N . HIS A 1 102 ? 10.971 -10.399 -11.020 1.00 94.00 102 HIS A N 1
ATOM 787 C CA . HIS A 1 102 ? 10.249 -11.325 -10.135 1.00 94.00 102 HIS A CA 1
ATOM 788 C C . HIS A 1 102 ? 11.039 -12.616 -9.905 1.00 94.00 102 HIS A C 1
ATOM 790 O O . HIS A 1 102 ? 11.381 -13.332 -10.841 1.00 94.00 102 HIS A O 1
ATOM 796 N N . TYR A 1 103 ? 11.265 -12.981 -8.643 1.00 94.94 103 TYR A N 1
ATOM 797 C CA . TYR A 1 103 ? 12.077 -14.147 -8.282 1.00 94.94 103 TYR A CA 1
ATOM 798 C C . TYR A 1 103 ? 11.304 -15.094 -7.371 1.00 94.94 103 TYR A C 1
ATOM 800 O O . TYR A 1 103 ? 10.928 -14.715 -6.261 1.00 94.94 103 TYR A O 1
ATOM 808 N N . ASN A 1 104 ? 11.093 -16.343 -7.802 1.00 96.62 104 ASN A N 1
ATOM 809 C CA . ASN A 1 104 ? 10.287 -17.344 -7.082 1.00 96.62 104 ASN A CA 1
ATOM 810 C C . ASN A 1 104 ? 8.873 -16.837 -6.751 1.00 96.62 104 ASN A C 1
ATOM 812 O O . ASN A 1 104 ? 8.431 -16.921 -5.605 1.00 96.62 104 ASN A O 1
ATOM 816 N N . CYS A 1 105 ? 8.200 -16.256 -7.743 1.00 95.81 105 CYS A N 1
ATOM 817 C CA . CYS A 1 105 ? 6.903 -15.615 -7.563 1.00 95.81 105 CYS A CA 1
ATOM 818 C C . CYS A 1 105 ? 5.783 -16.294 -8.357 1.00 95.81 105 CYS A C 1
ATOM 820 O O . CYS A 1 105 ? 6.032 -16.992 -9.336 1.00 95.81 105 CYS A O 1
ATOM 822 N N . GLU A 1 106 ? 4.539 -16.048 -7.946 1.00 95.25 106 GLU A N 1
ATOM 823 C CA . GLU A 1 106 ? 3.334 -16.540 -8.622 1.00 95.25 106 GLU A CA 1
ATOM 824 C C . GLU A 1 106 ? 2.289 -15.421 -8.734 1.00 95.25 106 GLU A C 1
ATOM 826 O O . GLU A 1 106 ? 1.996 -14.740 -7.755 1.00 95.25 106 GLU A O 1
ATOM 831 N N . ALA A 1 107 ? 1.681 -15.246 -9.911 1.00 94.44 107 ALA A N 1
ATOM 832 C CA . ALA A 1 107 ? 0.614 -14.263 -10.131 1.00 94.44 107 ALA A CA 1
ATOM 833 C C . ALA A 1 107 ? 0.998 -12.831 -9.695 1.00 94.44 107 ALA A C 1
ATOM 835 O O . ALA A 1 107 ? 0.311 -12.203 -8.886 1.00 94.44 107 ALA A O 1
ATOM 836 N N . VAL A 1 108 ? 2.109 -12.331 -10.239 1.00 94.69 108 VAL A N 1
ATOM 837 C CA . VAL A 1 108 ? 2.575 -10.951 -10.062 1.00 94.69 108 VAL A CA 1
ATOM 838 C C . VAL A 1 108 ? 2.234 -10.140 -11.309 1.00 94.69 108 VAL A C 1
ATOM 840 O O . VAL A 1 108 ? 2.374 -10.632 -12.427 1.00 94.69 108 VAL A O 1
ATOM 843 N N . LEU A 1 109 ? 1.746 -8.915 -11.128 1.00 93.31 109 LEU A N 1
ATOM 844 C CA . LEU A 1 109 ? 1.409 -8.018 -12.231 1.00 93.31 109 LEU A CA 1
ATOM 845 C C . LEU A 1 109 ? 1.703 -6.563 -11.859 1.00 93.31 109 LEU A C 1
ATOM 847 O O . LEU A 1 109 ? 1.502 -6.159 -10.713 1.00 93.31 109 LEU A O 1
ATOM 851 N N . ARG A 1 110 ? 2.120 -5.747 -12.837 1.00 93.19 110 ARG A N 1
ATOM 852 C CA . ARG A 1 110 ? 2.320 -4.298 -12.650 1.00 93.19 110 ARG A CA 1
ATOM 853 C C . ARG A 1 110 ? 3.250 -3.980 -11.462 1.00 93.19 110 ARG A C 1
ATOM 855 O O . ARG A 1 110 ? 3.020 -3.008 -10.752 1.00 93.19 110 ARG A O 1
ATOM 862 N N . SER A 1 111 ? 4.242 -4.829 -11.204 1.00 95.12 111 SER A N 1
ATOM 863 C CA . SER A 1 111 ? 5.042 -4.800 -9.977 1.00 95.12 111 SER A CA 1
ATOM 864 C C . SER A 1 111 ? 6.517 -5.019 -10.284 1.00 95.12 111 SER A C 1
ATOM 866 O O . SER A 1 111 ? 6.832 -5.698 -11.245 1.00 95.12 111 SER A O 1
ATOM 868 N N . ASP A 1 112 ? 7.428 -4.484 -9.479 1.00 95.12 112 ASP A N 1
ATOM 869 C CA . ASP A 1 112 ? 8.872 -4.607 -9.731 1.00 95.12 112 ASP A CA 1
ATOM 870 C C . ASP A 1 112 ? 9.639 -4.954 -8.451 1.00 95.12 112 ASP A C 1
ATOM 872 O O . ASP A 1 112 ? 9.257 -4.543 -7.356 1.00 95.12 112 ASP A O 1
ATOM 876 N N . ASN A 1 113 ? 10.736 -5.699 -8.576 1.00 95.19 113 ASN A N 1
ATOM 877 C CA . ASN A 1 113 ? 11.531 -6.204 -7.454 1.00 95.19 113 ASN A CA 1
ATOM 878 C C . ASN A 1 113 ? 10.690 -7.014 -6.453 1.00 95.19 113 ASN A C 1
ATOM 880 O O . ASN A 1 113 ? 10.570 -6.660 -5.279 1.00 95.19 113 ASN A O 1
ATOM 884 N N . ILE A 1 114 ? 10.092 -8.105 -6.926 1.00 96.50 114 ILE A N 1
ATOM 885 C CA . ILE A 1 114 ? 9.247 -8.995 -6.127 1.00 96.50 114 ILE A CA 1
ATOM 886 C C . ILE A 1 114 ? 9.985 -10.310 -5.876 1.00 96.50 114 ILE A C 1
ATOM 888 O O . ILE A 1 114 ? 10.525 -10.923 -6.796 1.00 96.50 114 ILE A O 1
ATOM 892 N N . PHE A 1 115 ? 10.019 -10.755 -4.622 1.00 96.69 115 PHE A N 1
ATOM 893 C CA . PHE A 1 115 ? 10.800 -11.916 -4.202 1.00 96.69 115 PHE A CA 1
ATOM 894 C C . PHE A 1 115 ? 9.962 -12.851 -3.333 1.00 96.69 115 PHE A C 1
ATOM 896 O O . PHE A 1 115 ? 9.367 -12.417 -2.344 1.00 96.69 115 PHE A O 1
ATOM 903 N N . LYS A 1 116 ? 9.955 -14.149 -3.667 1.00 97.75 116 LYS A N 1
ATOM 904 C CA . LYS A 1 116 ? 9.307 -15.224 -2.888 1.00 97.75 116 LYS A CA 1
ATOM 905 C C . LYS A 1 116 ? 7.865 -14.889 -2.492 1.00 97.75 116 LYS A C 1
ATOM 907 O O . LYS A 1 116 ? 7.464 -15.095 -1.349 1.00 97.75 116 LYS A O 1
ATOM 912 N N . SER A 1 117 ? 7.113 -14.305 -3.419 1.00 97.31 117 SER A N 1
ATOM 913 C CA . SER A 1 117 ? 5.798 -13.741 -3.123 1.00 97.31 117 SER A CA 1
ATOM 914 C C . SER A 1 117 ? 4.748 -14.166 -4.139 1.00 97.31 117 SER A C 1
ATOM 916 O O . SER A 1 117 ? 5.070 -14.524 -5.271 1.00 97.31 117 SER A O 1
ATOM 918 N N . ARG A 1 118 ? 3.474 -14.127 -3.743 1.00 96.50 118 ARG A N 1
ATOM 919 C CA . ARG A 1 118 ? 2.365 -14.502 -4.628 1.00 96.50 118 ARG A CA 1
ATOM 920 C C . ARG A 1 118 ? 1.179 -13.557 -4.553 1.00 96.50 118 ARG A C 1
ATOM 922 O O . ARG A 1 118 ? 0.888 -13.012 -3.493 1.00 96.50 118 ARG A O 1
ATOM 929 N N . GLU A 1 119 ? 0.451 -13.431 -5.656 1.00 96.25 119 GLU A N 1
ATOM 930 C CA . GLU A 1 119 ? -0.736 -12.571 -5.749 1.00 96.25 119 GLU A CA 1
ATOM 931 C C . GLU A 1 119 ? -0.394 -11.110 -5.415 1.00 96.25 119 GLU A C 1
ATOM 933 O O . GLU A 1 119 ? -0.908 -10.536 -4.453 1.00 96.25 119 GLU A O 1
ATOM 938 N N . VAL A 1 120 ? 0.536 -10.538 -6.187 1.00 96.69 120 VAL A N 1
ATOM 939 C CA . VAL A 1 120 ? 1.051 -9.177 -5.986 1.00 96.69 120 VAL A CA 1
ATOM 940 C C . VAL A 1 120 ? 0.664 -8.289 -7.165 1.00 96.69 120 VAL A C 1
ATOM 942 O O . VAL A 1 120 ? 0.884 -8.655 -8.320 1.00 96.69 120 VAL A O 1
ATOM 945 N N . TYR A 1 121 ? 0.106 -7.113 -6.885 1.00 96.25 121 TYR A N 1
ATOM 946 C CA . TYR A 1 121 ? -0.304 -6.157 -7.913 1.00 96.25 121 TYR A CA 1
ATOM 947 C C . TYR A 1 121 ? 0.167 -4.736 -7.605 1.00 96.25 121 TYR A C 1
ATOM 949 O O . TYR A 1 121 ? 0.063 -4.277 -6.467 1.00 96.25 121 TYR A O 1
ATOM 957 N N . GLY A 1 122 ? 0.634 -4.006 -8.622 1.00 95.75 122 GLY A N 1
ATOM 958 C CA . GLY A 1 122 ? 0.910 -2.570 -8.501 1.00 95.75 122 GLY A CA 1
ATOM 959 C C . GLY A 1 122 ? 1.956 -2.212 -7.440 1.00 95.75 122 GLY A C 1
ATOM 960 O O . GLY A 1 122 ? 1.880 -1.127 -6.878 1.00 95.75 122 GLY A O 1
ATOM 961 N N . SER A 1 123 ? 2.857 -3.131 -7.086 1.00 96.00 123 SER A N 1
ATOM 962 C CA . SER A 1 123 ? 3.700 -3.036 -5.885 1.00 96.00 123 SER A CA 1
ATOM 963 C C . SER A 1 123 ? 5.188 -3.067 -6.217 1.00 96.00 123 SER A C 1
ATOM 965 O O . SER A 1 123 ? 5.585 -3.544 -7.276 1.00 96.00 123 SER A O 1
ATOM 967 N N . ARG A 1 124 ? 6.040 -2.598 -5.304 1.00 95.25 124 ARG A N 1
ATOM 968 C CA . ARG A 1 124 ? 7.500 -2.675 -5.462 1.00 95.25 124 ARG A CA 1
ATOM 969 C C . ARG A 1 124 ? 8.207 -3.246 -4.249 1.00 95.25 124 ARG A C 1
ATOM 971 O O . ARG A 1 124 ? 7.762 -3.027 -3.125 1.00 95.25 124 ARG A O 1
ATOM 978 N N . SER A 1 125 ? 9.379 -3.837 -4.467 1.00 95.44 125 SER A N 1
ATOM 979 C CA . SER A 1 125 ? 10.292 -4.224 -3.382 1.00 95.44 125 SER A CA 1
ATOM 980 C C . SER A 1 125 ? 9.569 -5.046 -2.302 1.00 95.44 125 SER A C 1
ATOM 982 O O . SER A 1 125 ? 9.595 -4.689 -1.123 1.00 95.44 125 SER A O 1
ATOM 984 N N . ILE A 1 126 ? 8.850 -6.091 -2.723 1.00 96.38 126 ILE A N 1
ATOM 985 C CA . ILE A 1 126 ? 8.043 -6.946 -1.842 1.00 96.38 126 ILE A CA 1
ATOM 986 C C . ILE A 1 126 ? 8.758 -8.275 -1.630 1.00 96.38 126 ILE A C 1
ATOM 988 O O . ILE A 1 126 ? 9.160 -8.931 -2.593 1.00 96.38 126 ILE A O 1
ATOM 992 N N . HIS A 1 127 ? 8.882 -8.685 -0.370 1.00 96.38 127 HIS A N 1
ATOM 993 C CA . HIS A 1 127 ? 9.607 -9.891 0.024 1.00 96.38 127 HIS A CA 1
ATOM 994 C C . HIS A 1 127 ? 8.746 -10.813 0.890 1.00 96.38 127 HIS A C 1
ATOM 996 O O . HIS A 1 127 ? 8.059 -10.343 1.799 1.00 96.38 127 HIS A O 1
ATOM 1002 N N . ASP A 1 128 ? 8.817 -12.123 0.639 1.00 96.50 128 ASP A N 1
ATOM 1003 C CA . ASP A 1 128 ? 8.217 -13.170 1.483 1.00 96.50 128 ASP A CA 1
ATOM 1004 C C . ASP A 1 128 ? 6.749 -12.869 1.857 1.00 96.50 128 ASP A C 1
ATOM 1006 O O . ASP A 1 128 ? 6.375 -12.889 3.030 1.00 96.50 128 ASP A O 1
ATOM 1010 N N . SER A 1 129 ? 5.929 -12.497 0.868 1.00 96.50 129 SER A N 1
ATOM 1011 C CA . SER A 1 129 ? 4.574 -11.976 1.086 1.00 96.50 129 SER A CA 1
ATOM 1012 C C . SER A 1 129 ? 3.525 -12.615 0.172 1.00 96.50 129 SER A C 1
ATOM 1014 O O . SER A 1 129 ? 3.820 -13.173 -0.883 1.00 96.50 129 SER A O 1
ATOM 1016 N N . GLN A 1 130 ? 2.257 -12.506 0.546 1.00 95.62 130 GLN A N 1
ATOM 1017 C CA . GLN A 1 130 ? 1.129 -12.963 -0.257 1.00 95.62 130 GLN A CA 1
ATOM 1018 C C . GLN A 1 130 ? -0.019 -11.953 -0.221 1.00 95.62 130 GLN A C 1
ATOM 1020 O O . GLN A 1 130 ? -0.200 -11.259 0.775 1.00 95.62 130 GLN A O 1
ATOM 1025 N N . LYS A 1 131 ? -0.804 -11.886 -1.304 1.00 95.44 131 LYS A N 1
ATOM 1026 C CA . LYS A 1 131 ? -2.011 -11.044 -1.403 1.00 95.44 131 LYS A CA 1
ATOM 1027 C C . LYS A 1 131 ? -1.724 -9.568 -1.102 1.00 95.44 131 LYS A C 1
ATOM 1029 O O . LYS A 1 131 ? -2.273 -8.990 -0.162 1.00 95.44 131 LYS A O 1
ATOM 1034 N N . VAL A 1 132 ? -0.842 -8.972 -1.897 1.00 96.31 132 VAL A N 1
ATOM 1035 C CA . VAL A 1 132 ? -0.368 -7.595 -1.705 1.00 96.31 132 VAL A CA 1
ATOM 1036 C C . VAL A 1 132 ? -0.793 -6.723 -2.879 1.00 96.31 132 VAL A C 1
ATOM 1038 O O . VAL A 1 132 ? -0.620 -7.105 -4.035 1.00 96.31 132 VAL A O 1
ATOM 1041 N N . ILE A 1 133 ? -1.328 -5.538 -2.594 1.00 96.25 133 ILE A N 1
ATOM 1042 C CA . ILE A 1 133 ? -1.728 -4.581 -3.622 1.00 96.25 133 ILE A CA 1
ATOM 1043 C C . ILE A 1 133 ? -1.262 -3.162 -3.290 1.00 96.25 133 ILE A C 1
ATOM 1045 O O . ILE A 1 133 ? -1.458 -2.687 -2.177 1.00 96.25 133 ILE A O 1
ATOM 1049 N N . PHE A 1 134 ? -0.666 -2.472 -4.262 1.00 95.81 134 PHE A N 1
ATOM 1050 C CA . PHE A 1 134 ? -0.197 -1.090 -4.111 1.00 95.81 134 PHE A CA 1
ATOM 1051 C C . PHE A 1 134 ? 0.696 -0.857 -2.888 1.00 95.81 134 PHE A C 1
ATOM 1053 O O . PHE A 1 134 ? 0.509 0.107 -2.154 1.00 95.81 134 PHE A O 1
ATOM 1060 N N . SER A 1 135 ? 1.662 -1.740 -2.652 1.00 95.69 135 SER A N 1
ATOM 1061 C CA . SER A 1 135 ? 2.590 -1.589 -1.528 1.00 95.69 135 SER A CA 1
ATOM 1062 C C . SER A 1 135 ? 4.028 -1.394 -1.991 1.00 95.69 135 SER A C 1
ATOM 1064 O O . SER A 1 135 ? 4.411 -1.788 -3.095 1.00 95.69 135 SER A O 1
ATOM 1066 N N . ALA A 1 136 ? 4.844 -0.802 -1.129 1.00 94.75 136 ALA A N 1
ATOM 1067 C CA . ALA A 1 136 ? 6.253 -0.562 -1.358 1.00 94.75 136 ALA A CA 1
ATOM 1068 C C . ALA A 1 136 ? 7.089 -0.974 -0.143 1.00 94.75 136 ALA A C 1
ATOM 1070 O O . ALA A 1 136 ? 6.659 -0.835 0.995 1.00 94.75 136 ALA A O 1
ATOM 1071 N N . ASN A 1 137 ? 8.307 -1.456 -0.401 1.00 93.81 137 ASN A N 1
ATOM 1072 C CA . ASN A 1 137 ? 9.349 -1.650 0.618 1.00 93.81 137 ASN A CA 1
ATOM 1073 C C . ASN A 1 137 ? 8.913 -2.522 1.814 1.00 93.81 137 ASN A C 1
ATOM 1075 O O . ASN A 1 137 ? 9.303 -2.277 2.959 1.00 93.81 137 ASN A O 1
ATOM 1079 N N . SER A 1 138 ? 8.112 -3.555 1.549 1.00 94.19 138 SER A N 1
ATOM 1080 C CA . SER A 1 138 ? 7.499 -4.384 2.587 1.00 94.19 138 SER A CA 1
ATOM 1081 C C . SER A 1 138 ? 8.003 -5.823 2.588 1.00 94.19 138 SER A C 1
ATOM 1083 O O . SER A 1 138 ? 8.376 -6.393 1.562 1.00 94.19 138 SER A O 1
ATOM 1085 N N . ILE A 1 139 ? 7.965 -6.435 3.772 1.00 94.62 139 ILE A N 1
ATOM 1086 C CA . ILE A 1 139 ? 8.389 -7.816 4.007 1.00 94.62 139 ILE A CA 1
ATOM 1087 C C . ILE A 1 139 ? 7.417 -8.531 4.946 1.00 94.62 139 ILE A C 1
ATOM 1089 O O . ILE A 1 139 ? 6.998 -7.955 5.950 1.00 94.62 139 ILE A O 1
ATOM 1093 N N . GLY A 1 140 ? 7.107 -9.796 4.649 1.00 94.31 140 GLY A N 1
ATOM 1094 C CA . GLY A 1 140 ? 6.332 -10.662 5.541 1.00 94.31 140 GLY A CA 1
ATOM 1095 C C . GLY A 1 140 ? 4.841 -10.320 5.627 1.00 94.31 140 GLY A C 1
ATOM 1096 O O . GLY A 1 140 ? 4.243 -10.469 6.692 1.00 94.31 140 GLY A O 1
ATOM 1097 N N . LEU A 1 141 ? 4.237 -9.818 4.549 1.00 93.81 141 LEU A N 1
ATOM 1098 C CA . LEU A 1 141 ? 2.816 -9.468 4.513 1.00 93.81 141 LEU A CA 1
ATOM 1099 C C . LEU A 1 141 ? 1.962 -10.666 4.084 1.00 93.81 141 LEU A C 1
ATOM 1101 O O . LEU A 1 141 ? 2.236 -11.273 3.054 1.00 93.81 141 LEU A O 1
ATOM 1105 N N . ASP A 1 142 ? 0.880 -10.965 4.807 1.00 93.88 142 ASP A N 1
ATOM 1106 C CA . ASP A 1 142 ? -0.056 -12.030 4.394 1.00 93.88 142 ASP A CA 1
ATOM 1107 C C . ASP A 1 142 ? -1.272 -11.539 3.605 1.00 93.88 142 ASP A C 1
ATOM 1109 O O . ASP A 1 142 ? -1.916 -12.309 2.892 1.00 93.88 142 ASP A O 1
ATOM 1113 N N . SER A 1 143 ? -1.677 -10.290 3.809 1.00 94.44 143 SER A N 1
ATOM 1114 C CA . SER A 1 143 ? -2.784 -9.644 3.096 1.00 94.44 143 SER A CA 1
ATOM 1115 C C . SER A 1 143 ? -2.702 -8.155 3.375 1.00 94.44 143 SER A C 1
ATOM 1117 O O . SER A 1 143 ? -2.900 -7.743 4.521 1.00 94.44 143 SER A O 1
ATOM 1119 N N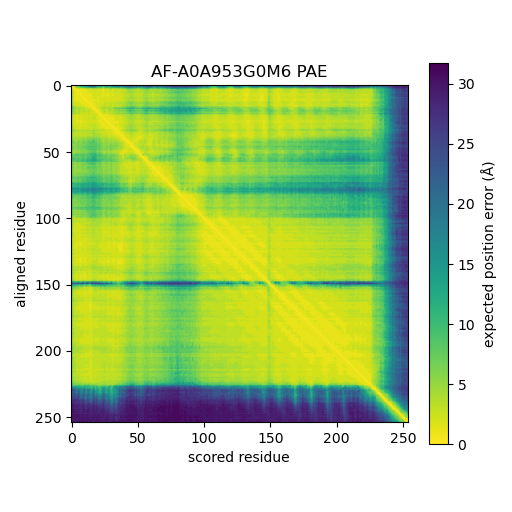 . ALA A 1 144 ? -2.374 -7.359 2.364 1.00 95.19 144 ALA A N 1
ATOM 1120 C CA . ALA A 1 144 ? -2.080 -5.948 2.564 1.00 95.19 144 ALA A CA 1
ATOM 1121 C C . ALA A 1 144 ? -2.429 -5.095 1.348 1.00 95.19 144 ALA A C 1
ATOM 1123 O O . ALA A 1 144 ? -2.214 -5.513 0.211 1.00 95.19 144 ALA A O 1
ATOM 1124 N N . ALA A 1 145 ? -2.912 -3.883 1.602 1.00 95.06 145 ALA A N 1
ATOM 1125 C CA . ALA A 1 145 ? -3.131 -2.876 0.577 1.00 95.06 145 ALA A CA 1
ATOM 1126 C C . ALA A 1 145 ? -2.515 -1.539 0.993 1.00 95.06 145 ALA A C 1
ATOM 1128 O O . ALA A 1 145 ? -2.655 -1.154 2.154 1.00 95.06 145 ALA A O 1
ATOM 1129 N N . ALA A 1 146 ? -1.924 -0.802 0.051 1.00 94.19 146 ALA A N 1
ATOM 1130 C CA . ALA A 1 146 ? -1.488 0.579 0.266 1.00 94.19 146 ALA A CA 1
ATOM 1131 C C . ALA A 1 146 ? -0.428 0.765 1.378 1.00 94.19 146 ALA A C 1
ATOM 1133 O O . ALA A 1 146 ? -0.489 1.732 2.137 1.00 94.19 146 ALA A O 1
ATOM 1134 N N . CYS A 1 147 ? 0.521 -0.162 1.531 1.00 92.94 147 CYS A N 1
ATOM 1135 C CA . CYS A 1 147 ? 1.516 -0.102 2.609 1.00 92.94 147 CYS A CA 1
ATOM 1136 C C . CYS A 1 147 ? 2.874 0.433 2.131 1.00 92.94 147 CYS A C 1
ATOM 1138 O O . CYS A 1 147 ? 3.339 0.055 1.062 1.00 92.94 147 CYS A O 1
ATOM 1140 N N . ASP A 1 148 ? 3.540 1.234 2.961 1.00 89.31 148 ASP A N 1
ATOM 1141 C CA . ASP A 1 148 ? 4.973 1.553 2.847 1.00 89.31 148 ASP A CA 1
ATOM 1142 C C . ASP A 1 148 ? 5.602 1.356 4.221 1.00 89.31 148 ASP A C 1
ATOM 1144 O O . ASP A 1 148 ? 5.807 2.286 5.004 1.00 89.31 148 ASP A O 1
ATOM 1148 N N . SER A 1 149 ? 5.757 0.088 4.592 1.00 73.75 149 SER A N 1
ATOM 1149 C CA . SER A 1 149 ? 6.368 -0.262 5.864 1.00 73.75 149 SER A CA 1
ATOM 1150 C C . SER A 1 149 ? 6.845 -1.701 5.928 1.00 73.75 149 SER A C 1
ATOM 1152 O O . SER A 1 149 ? 6.394 -2.591 5.202 1.00 73.75 149 SER A O 1
ATOM 1154 N N . SER A 1 150 ? 7.789 -1.913 6.836 1.00 62.47 150 SER A N 1
ATOM 1155 C CA . SER A 1 150 ? 8.463 -3.178 7.077 1.00 62.47 150 SER A CA 1
ATOM 1156 C C . SER A 1 150 ? 7.796 -3.940 8.220 1.00 62.47 150 SER A C 1
ATOM 1158 O O . SER A 1 150 ? 7.320 -3.339 9.172 1.00 62.47 150 SER A O 1
ATOM 1160 N N . GLY A 1 151 ? 7.795 -5.273 8.154 1.00 69.38 151 GLY A N 1
ATOM 1161 C CA . GLY A 1 151 ? 7.444 -6.152 9.270 1.00 69.38 151 GLY A CA 1
ATOM 1162 C C . GLY A 1 151 ? 6.173 -6.973 9.064 1.00 69.38 151 GLY A C 1
ATOM 1163 O O . GLY A 1 151 ? 5.231 -6.562 8.391 1.00 69.38 151 GLY A O 1
ATOM 1164 N N . TYR A 1 152 ? 6.151 -8.137 9.713 1.00 85.88 152 TYR A N 1
ATOM 1165 C CA . TYR A 1 152 ? 5.077 -9.120 9.610 1.00 85.88 152 TYR A CA 1
ATOM 1166 C C . TYR A 1 152 ? 3.717 -8.511 9.944 1.00 85.88 152 TYR A C 1
ATOM 1168 O O . TYR A 1 152 ? 3.478 -8.149 11.091 1.00 85.88 152 TYR A O 1
ATOM 1176 N N . SER A 1 153 ? 2.823 -8.391 8.965 1.00 89.00 153 SER A N 1
ATOM 1177 C CA . SER A 1 153 ? 1.482 -7.828 9.166 1.00 89.00 153 SER A CA 1
ATOM 1178 C C . SER A 1 153 ? 0.446 -8.590 8.349 1.00 89.00 153 SER A C 1
ATOM 1180 O O . SER A 1 153 ? 0.741 -9.152 7.292 1.00 89.00 153 SER A O 1
ATOM 1182 N N . GLN A 1 154 ? -0.784 -8.628 8.853 1.00 92.31 154 GLN A N 1
ATOM 1183 C CA . GLN A 1 154 ? -1.847 -9.456 8.286 1.00 92.31 154 GLN A CA 1
ATOM 1184 C C . GLN A 1 154 ? -3.160 -8.682 8.233 1.00 92.31 154 GLN A C 1
ATOM 1186 O O . GLN A 1 154 ? -3.629 -8.177 9.249 1.00 92.31 154 GLN A O 1
ATOM 1191 N N . PHE A 1 155 ? -3.807 -8.637 7.072 1.00 93.19 155 PHE A N 1
ATOM 1192 C CA . PHE A 1 155 ? -5.096 -7.956 6.895 1.00 93.19 155 PHE A CA 1
ATOM 1193 C C . PHE A 1 155 ? -4.990 -6.468 7.248 1.00 93.19 155 PHE A C 1
ATOM 1195 O O . PHE A 1 155 ? -5.634 -5.982 8.179 1.00 93.19 155 PHE A O 1
ATOM 1202 N N . VAL A 1 156 ? -4.113 -5.758 6.544 1.00 94.00 156 VAL A N 1
ATOM 1203 C CA . VAL A 1 156 ? -3.877 -4.329 6.765 1.00 94.00 156 VAL A CA 1
ATOM 1204 C C . VAL A 1 156 ? -4.195 -3.528 5.513 1.00 94.00 156 VAL A C 1
ATOM 1206 O O . VAL A 1 156 ? -3.847 -3.920 4.403 1.00 94.00 156 VAL A O 1
ATOM 1209 N N . ILE A 1 157 ? -4.858 -2.394 5.693 1.00 93.44 157 ILE A N 1
ATOM 1210 C CA . ILE A 1 157 ? -5.007 -1.383 4.651 1.00 93.44 157 ILE A CA 1
ATOM 1211 C C . ILE A 1 157 ? -4.317 -0.135 5.159 1.00 93.44 157 ILE A C 1
ATOM 1213 O O . ILE A 1 157 ? -4.655 0.360 6.230 1.00 93.44 157 ILE A O 1
ATOM 1217 N N . ARG A 1 158 ? -3.373 0.374 4.375 1.00 91.81 158 ARG A N 1
ATOM 1218 C CA . ARG A 1 158 ? -2.610 1.580 4.660 1.00 91.81 158 ARG A CA 1
ATOM 1219 C C . ARG A 1 158 ? -1.857 1.504 5.984 1.00 91.81 158 ARG A C 1
ATOM 1221 O O . ARG A 1 158 ? -2.316 1.982 7.013 1.00 91.81 158 ARG A O 1
ATOM 1228 N N . ALA A 1 159 ? -0.688 0.875 5.942 1.00 91.81 159 ALA A N 1
ATOM 1229 C CA . ALA A 1 159 ? 0.261 0.846 7.050 1.00 91.81 159 ALA A CA 1
ATOM 1230 C C . ALA A 1 159 ? 1.569 1.495 6.591 1.00 91.81 159 ALA A C 1
ATOM 1232 O O . ALA A 1 159 ? 2.157 1.050 5.605 1.00 91.81 159 ALA A O 1
ATOM 1233 N N . ILE A 1 160 ? 1.987 2.554 7.279 1.00 91.25 160 ILE A N 1
ATOM 1234 C CA . ILE A 1 160 ? 3.184 3.336 6.955 1.00 91.25 160 ILE A CA 1
ATOM 1235 C C . ILE A 1 160 ? 4.065 3.393 8.197 1.00 91.25 160 ILE A C 1
ATOM 1237 O O . ILE A 1 160 ? 3.582 3.687 9.291 1.00 91.25 160 ILE A O 1
ATOM 1241 N N . ASP A 1 161 ? 5.349 3.070 8.042 1.00 91.38 161 ASP A N 1
ATOM 1242 C CA . ASP A 1 161 ? 6.308 2.936 9.148 1.00 91.38 161 ASP A CA 1
ATOM 1243 C C . ASP A 1 161 ? 5.795 2.082 10.329 1.00 91.38 161 ASP A C 1
ATOM 1245 O O . ASP A 1 161 ? 6.068 2.349 11.502 1.00 91.38 161 ASP A O 1
ATOM 1249 N N . SER A 1 162 ? 5.028 1.033 10.023 1.00 92.81 162 SER A N 1
ATOM 1250 C CA . SER A 1 162 ? 4.353 0.191 11.005 1.00 92.81 162 SER A CA 1
ATOM 1251 C C . SER A 1 162 ? 4.704 -1.288 10.919 1.00 92.81 162 SER A C 1
ATOM 1253 O O . SER A 1 162 ? 4.840 -1.841 9.832 1.00 92.81 162 SER A O 1
ATOM 1255 N N . ILE A 1 163 ? 4.791 -1.933 12.088 1.00 93.88 163 ILE A N 1
ATOM 1256 C CA . ILE A 1 163 ? 5.209 -3.335 12.259 1.00 93.88 163 ILE A CA 1
ATOM 1257 C C . ILE A 1 163 ? 4.176 -4.127 13.075 1.00 93.88 163 ILE A C 1
ATOM 1259 O O . ILE A 1 163 ? 3.571 -3.599 14.012 1.00 93.88 163 ILE A O 1
ATOM 1263 N N . ASN A 1 164 ? 4.020 -5.425 12.805 1.00 94.75 164 ASN A N 1
ATOM 1264 C CA . ASN A 1 164 ? 3.197 -6.334 13.617 1.00 94.75 164 ASN A CA 1
ATOM 1265 C C . ASN A 1 164 ? 1.745 -5.861 13.777 1.00 94.75 164 ASN A C 1
ATOM 1267 O O . ASN A 1 164 ? 1.212 -5.844 14.887 1.00 94.75 164 ASN A O 1
ATOM 1271 N N . CYS A 1 165 ? 1.121 -5.439 12.678 1.00 95.06 165 CYS A N 1
ATOM 1272 C CA . CYS A 1 165 ? -0.254 -4.952 12.680 1.00 95.06 165 CYS A CA 1
ATOM 1273 C C . CYS A 1 165 ? -1.217 -5.998 12.106 1.00 95.06 165 CYS A C 1
ATOM 1275 O O . CYS A 1 165 ? -0.882 -6.703 11.152 1.00 95.06 165 CYS A O 1
ATOM 1277 N N . SER A 1 166 ? -2.416 -6.113 12.686 1.00 95.69 166 SER A N 1
ATOM 1278 C CA . SER A 1 166 ? -3.418 -7.083 12.230 1.00 95.69 166 SER A CA 1
ATOM 1279 C C . SER A 1 166 ? -4.848 -6.552 12.224 1.00 95.69 166 SER A C 1
ATOM 1281 O O . SER A 1 166 ? -5.300 -5.981 13.212 1.00 95.69 166 SER A O 1
ATOM 1283 N N . ARG A 1 167 ? -5.596 -6.788 11.138 1.00 95.44 167 ARG A N 1
ATOM 1284 C CA . ARG A 1 167 ? -6.980 -6.291 10.971 1.00 95.44 167 ARG A CA 1
ATOM 1285 C C . ARG A 1 167 ? -7.077 -4.780 11.210 1.00 95.44 167 ARG A C 1
ATOM 1287 O O . ARG A 1 167 ? -7.859 -4.329 12.047 1.00 95.44 167 ARG A O 1
ATOM 1294 N N . CYS A 1 168 ? -6.228 -4.019 10.530 1.00 94.88 168 CYS A N 1
ATOM 1295 C CA . CYS A 1 168 ? -6.087 -2.586 10.760 1.00 94.88 168 CYS A CA 1
ATOM 1296 C C . CYS A 1 168 ? -6.318 -1.761 9.490 1.00 94.88 168 CYS A C 1
ATOM 1298 O O . CYS A 1 168 ? -5.995 -2.212 8.392 1.00 94.88 168 CYS A O 1
ATOM 1300 N N . LEU A 1 169 ? -6.808 -0.533 9.667 1.00 93.81 169 LEU A N 1
ATOM 1301 C CA . LEU A 1 169 ? -6.943 0.478 8.615 1.00 93.81 169 LEU A CA 1
ATOM 1302 C C . LEU A 1 169 ? -6.221 1.759 9.041 1.00 93.81 169 LEU A C 1
ATOM 1304 O O . LEU A 1 169 ? -6.472 2.238 10.142 1.00 93.81 169 LEU A O 1
ATOM 1308 N N . ASP A 1 170 ? -5.402 2.325 8.157 1.00 91.88 170 ASP A N 1
ATOM 1309 C CA . ASP A 1 170 ? -4.727 3.621 8.314 1.00 91.88 170 ASP A CA 1
ATOM 1310 C C . ASP A 1 170 ? -3.909 3.712 9.615 1.00 91.88 170 ASP A C 1
ATOM 1312 O O . ASP A 1 170 ? -4.324 4.264 10.639 1.00 91.88 170 ASP A O 1
ATOM 1316 N N . ILE A 1 171 ? -2.749 3.061 9.583 1.00 92.62 171 ILE A N 1
ATOM 1317 C CA . ILE A 1 171 ? -1.818 2.942 10.697 1.00 92.62 171 ILE A CA 1
ATOM 1318 C C . ILE A 1 171 ? -0.523 3.644 10.328 1.00 92.62 171 ILE A C 1
ATOM 1320 O O . ILE A 1 171 ? 0.094 3.328 9.313 1.00 92.62 171 ILE A O 1
ATOM 1324 N N . TYR A 1 172 ? -0.093 4.559 11.186 1.00 93.81 172 TYR A N 1
ATOM 1325 C CA . TYR A 1 172 ? 1.106 5.351 10.959 1.00 93.81 172 TYR A CA 1
ATOM 1326 C C . TYR A 1 172 ? 2.060 5.249 12.146 1.00 93.81 172 TYR A C 1
ATOM 1328 O O . TYR A 1 172 ? 1.641 5.426 13.295 1.00 93.81 172 TYR A O 1
ATOM 1336 N N . GLN A 1 173 ? 3.338 4.957 11.890 1.00 94.69 173 GLN A N 1
ATOM 1337 C CA . GLN A 1 173 ? 4.413 4.958 12.896 1.00 94.69 173 GLN A CA 1
ATOM 1338 C C . GLN A 1 173 ? 4.055 4.198 14.186 1.00 94.69 173 GLN A C 1
ATOM 1340 O O . GLN A 1 173 ? 4.366 4.605 15.306 1.00 94.69 173 GLN A O 1
ATOM 1345 N N . SER A 1 174 ? 3.336 3.089 14.031 1.00 95.25 174 SER A N 1
ATOM 1346 C CA . SER A 1 174 ? 2.784 2.300 15.136 1.00 95.25 174 SER A CA 1
ATOM 1347 C C . SER A 1 174 ? 3.234 0.842 15.085 1.00 95.25 174 SER A C 1
ATOM 1349 O O . SER A 1 174 ? 3.569 0.316 14.025 1.00 95.25 174 SER A O 1
ATOM 1351 N N . GLY A 1 175 ? 3.230 0.159 16.228 1.00 95.56 175 GLY A N 1
ATOM 1352 C CA . GLY A 1 175 ? 3.672 -1.231 16.321 1.00 95.56 175 GLY A CA 1
ATOM 1353 C C . GLY A 1 175 ? 2.776 -2.083 17.206 1.00 95.56 175 GLY A C 1
ATOM 1354 O O . GLY A 1 175 ? 2.287 -1.609 18.228 1.00 95.56 175 GLY A O 1
ATOM 1355 N N . ARG A 1 176 ? 2.609 -3.367 16.864 1.00 96.81 176 ARG A N 1
ATOM 1356 C CA . ARG A 1 176 ? 1.783 -4.310 17.648 1.00 96.81 176 ARG A CA 1
ATOM 1357 C C . ARG A 1 176 ? 0.347 -3.799 17.819 1.00 96.81 176 ARG A C 1
ATOM 1359 O O . ARG A 1 176 ? -0.154 -3.680 18.934 1.00 96.81 176 ARG A O 1
ATOM 1366 N N . CYS A 1 177 ? -0.294 -3.445 16.710 1.00 97.00 177 CYS A N 1
ATOM 1367 C CA . CYS A 1 177 ? -1.680 -2.980 16.706 1.00 97.00 177 CYS A CA 1
ATOM 1368 C C . CYS A 1 177 ? -2.612 -4.082 16.198 1.00 97.00 177 CYS A C 1
ATOM 1370 O O . CYS A 1 177 ? -2.296 -4.740 15.207 1.00 97.00 177 CYS A O 1
ATOM 1372 N N . SER A 1 178 ? -3.773 -4.278 16.823 1.00 97.19 178 SER A N 1
ATOM 1373 C CA . SER A 1 178 ? -4.764 -5.228 16.301 1.00 97.19 178 SER A CA 1
ATOM 1374 C C . SER A 1 178 ? -6.184 -4.687 16.336 1.00 97.19 178 SER A C 1
ATOM 1376 O O . SER A 1 178 ? -6.636 -4.250 17.392 1.00 97.19 178 SER A O 1
ATOM 1378 N N . GLY A 1 179 ? -6.923 -4.797 15.234 1.00 96.62 179 GLY A N 1
ATOM 1379 C CA . GLY A 1 179 ? -8.309 -4.331 15.176 1.00 96.62 179 GLY A CA 1
ATOM 1380 C C . GLY A 1 179 ? -8.438 -2.808 15.235 1.00 96.62 179 GLY A C 1
ATOM 1381 O O . GLY A 1 179 ? -9.504 -2.325 15.614 1.00 96.62 179 GLY A O 1
ATOM 1382 N N . CYS A 1 180 ? -7.370 -2.066 14.927 1.00 96.88 180 CYS A N 1
ATOM 1383 C CA . CYS A 1 180 ? -7.312 -0.613 15.074 1.00 96.88 180 CYS A CA 1
ATOM 1384 C C . CYS A 1 180 ? -7.640 0.118 13.769 1.00 96.88 180 CYS A C 1
ATOM 1386 O O . CYS A 1 180 ? -7.277 -0.345 12.690 1.00 96.88 180 CYS A O 1
ATOM 1388 N N . LEU A 1 181 ? -8.268 1.287 13.878 1.00 95.31 181 LEU A N 1
ATOM 1389 C CA . LEU A 1 181 ? -8.623 2.141 12.743 1.00 95.31 181 LEU A CA 1
ATOM 1390 C C . LEU A 1 181 ? -8.090 3.557 12.983 1.00 95.31 181 LEU A C 1
ATOM 1392 O O . LEU A 1 181 ? -8.381 4.142 14.026 1.00 95.31 181 LEU A O 1
ATOM 1396 N N . PHE A 1 182 ? -7.359 4.125 12.025 1.00 94.19 182 PHE A N 1
ATOM 1397 C CA . PHE A 1 182 ? -6.846 5.497 12.081 1.00 94.19 182 PHE A CA 1
ATOM 1398 C C . PHE A 1 182 ? -6.017 5.757 13.347 1.00 94.19 182 PHE A C 1
ATOM 1400 O O . PHE A 1 182 ? -6.371 6.613 14.161 1.00 94.19 182 PHE A O 1
ATOM 1407 N N . VAL A 1 183 ? -4.944 4.986 13.562 1.00 95.56 183 VAL A N 1
ATOM 1408 C CA . VAL A 1 183 ? -4.063 5.177 14.728 1.00 95.56 183 VAL A CA 1
ATOM 1409 C C . VAL A 1 183 ? -2.656 5.601 14.332 1.00 95.56 183 VAL A C 1
ATOM 1411 O O . VAL A 1 183 ? -2.098 5.135 13.341 1.00 95.56 183 VAL A O 1
ATOM 1414 N N . SER A 1 184 ? -2.074 6.488 15.137 1.00 96.50 184 SER A N 1
ATOM 1415 C CA . SER A 1 184 ? -0.755 7.067 14.881 1.00 96.50 184 SER A CA 1
ATOM 1416 C C . SER A 1 184 ? 0.120 7.050 16.132 1.00 96.50 184 SER A C 1
ATOM 1418 O O . SER A 1 184 ? -0.362 7.310 17.239 1.00 96.50 184 SER A O 1
ATOM 1420 N N . ASN A 1 185 ? 1.409 6.742 15.988 1.00 96.88 185 ASN A N 1
ATOM 1421 C CA . ASN A 1 185 ? 2.373 6.700 17.095 1.00 96.88 185 ASN A CA 1
ATOM 1422 C C . ASN A 1 185 ? 1.935 5.822 18.282 1.00 96.88 185 ASN A C 1
ATOM 1424 O O . ASN A 1 185 ? 2.203 6.140 19.443 1.00 96.88 185 ASN A O 1
ATOM 1428 N N . CYS A 1 186 ? 1.222 4.728 18.019 1.00 97.75 186 CYS A N 1
ATOM 1429 C CA . CYS A 1 186 ? 0.736 3.822 19.052 1.00 97.75 186 CYS A CA 1
ATOM 1430 C C . CYS A 1 186 ? 1.591 2.556 19.135 1.00 97.75 186 CYS A C 1
ATOM 1432 O O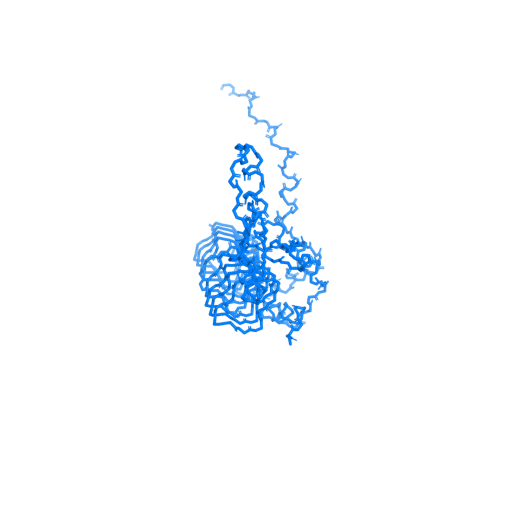 . CYS A 1 186 ? 2.133 2.076 18.142 1.00 97.75 186 CYS A O 1
ATOM 1434 N N . TYR A 1 187 ? 1.706 1.979 20.326 1.00 98.19 187 TYR A N 1
ATOM 1435 C CA . TYR A 1 187 ? 2.442 0.731 20.512 1.00 98.19 187 TYR A CA 1
ATOM 1436 C C . TYR A 1 187 ? 1.679 -0.217 21.423 1.00 98.19 187 TYR A C 1
ATOM 1438 O O . TYR A 1 187 ? 1.307 0.186 22.520 1.00 98.19 187 TYR A O 1
ATOM 1446 N N . ASP A 1 188 ? 1.500 -1.473 21.011 1.00 98.25 188 ASP A N 1
ATOM 1447 C CA . ASP A 1 188 ? 0.802 -2.481 21.820 1.00 98.25 188 ASP A CA 1
ATOM 1448 C C . ASP A 1 188 ? -0.642 -2.036 22.127 1.00 98.25 188 ASP A C 1
ATOM 1450 O O . ASP A 1 188 ? -1.022 -1.801 23.270 1.00 98.25 188 ASP A O 1
ATOM 1454 N N . VAL A 1 189 ? -1.435 -1.792 21.078 1.00 98.44 189 VAL A N 1
ATOM 1455 C CA . VAL A 1 189 ? -2.821 -1.313 21.215 1.00 98.44 189 VAL A CA 1
ATOM 1456 C C . VAL A 1 189 ? -3.807 -2.215 20.488 1.00 98.44 189 VAL A C 1
ATOM 1458 O O . VAL A 1 189 ? -3.532 -2.705 19.392 1.00 98.44 189 VAL A O 1
ATOM 1461 N N . HIS A 1 190 ? -4.979 -2.414 21.082 1.00 98.31 190 HIS A N 1
ATOM 1462 C CA . HIS A 1 190 ? -5.971 -3.364 20.582 1.00 98.31 190 HIS A CA 1
ATOM 1463 C C . HIS A 1 190 ? -7.356 -2.734 20.527 1.00 98.31 190 HIS A C 1
ATOM 1465 O O . HIS A 1 190 ? -7.805 -2.168 21.515 1.00 98.31 190 HIS A O 1
ATOM 1471 N N . ASP A 1 191 ? -8.064 -2.869 19.407 1.00 98.25 191 ASP A N 1
ATOM 1472 C CA . ASP A 1 191 ? -9.419 -2.335 19.263 1.00 98.25 191 ASP A CA 1
ATOM 1473 C C . ASP A 1 191 ? -9.464 -0.832 19.629 1.00 98.25 191 ASP A C 1
ATOM 1475 O O . ASP A 1 191 ? -10.175 -0.397 20.534 1.00 98.25 191 ASP A O 1
ATOM 1479 N N . CYS A 1 192 ? -8.642 -0.030 18.943 1.00 98.25 192 CYS A N 1
ATOM 1480 C CA . CYS A 1 192 ? -8.552 1.420 19.129 1.00 98.25 192 CYS A CA 1
ATOM 1481 C C . CYS A 1 192 ? -8.917 2.161 17.839 1.00 98.25 192 CYS A C 1
ATOM 1483 O O . CYS A 1 192 ? -8.491 1.762 16.757 1.00 98.25 192 CYS A O 1
ATOM 1485 N N . ILE A 1 193 ? -9.679 3.249 17.946 1.00 96.75 193 ILE A N 1
ATOM 1486 C CA . ILE A 1 193 ? -10.127 4.052 16.801 1.00 96.75 193 ILE A CA 1
ATOM 1487 C C . ILE A 1 193 ? -9.721 5.513 17.011 1.00 96.75 193 ILE A C 1
ATOM 1489 O O . ILE A 1 193 ? -9.981 6.062 18.080 1.00 96.75 193 ILE A O 1
ATOM 1493 N N . LEU A 1 194 ? -9.118 6.161 16.008 1.00 96.00 194 LEU A N 1
ATOM 1494 C CA . LEU A 1 194 ? -8.716 7.582 16.066 1.00 96.00 194 LEU A CA 1
ATOM 1495 C C . LEU A 1 194 ? -7.763 7.904 17.233 1.00 96.00 194 LEU A C 1
ATOM 1497 O O . LEU A 1 194 ? -7.804 8.989 17.812 1.00 96.00 194 LEU A O 1
ATOM 1501 N N . CYS A 1 195 ? -6.930 6.943 17.627 1.00 97.06 195 CYS A N 1
ATOM 1502 C CA . CYS A 1 195 ? -6.038 7.082 18.775 1.00 97.06 195 CYS A CA 1
ATOM 1503 C C . CYS A 1 195 ? -4.635 7.515 18.358 1.00 97.06 195 CYS A C 1
ATOM 1505 O O . CYS A 1 195 ? -4.102 7.072 17.342 1.00 97.06 195 CYS A O 1
ATOM 1507 N N . THR A 1 196 ? -4.002 8.333 19.194 1.00 97.69 196 THR A N 1
ATOM 1508 C CA . THR A 1 196 ? -2.626 8.781 18.981 1.00 97.69 196 THR A CA 1
ATOM 1509 C C . THR A 1 196 ? -1.793 8.660 20.247 1.00 97.69 196 THR A C 1
ATOM 1511 O O . THR A 1 196 ? -2.291 8.909 21.346 1.00 97.69 196 THR A O 1
ATOM 1514 N N . ASN A 1 197 ? -0.511 8.316 20.100 1.00 97.88 197 ASN A N 1
ATOM 1515 C CA . ASN A 1 197 ? 0.470 8.308 21.194 1.00 97.88 197 ASN A CA 1
ATOM 1516 C C . ASN A 1 197 ? 0.096 7.406 22.393 1.00 97.88 197 ASN A C 1
ATOM 1518 O O . ASN A 1 197 ? 0.529 7.652 23.521 1.00 97.88 197 ASN A O 1
ATOM 1522 N N . LEU A 1 198 ? -0.706 6.359 22.173 1.00 97.81 198 LEU A N 1
ATOM 1523 C CA . LEU A 1 198 ? -1.091 5.411 23.220 1.00 97.81 198 LEU A CA 1
ATOM 1524 C C . LEU A 1 198 ? -0.136 4.223 23.295 1.00 97.81 198 LEU A C 1
ATOM 1526 O O . LEU A 1 198 ? 0.416 3.767 22.293 1.00 97.81 198 LEU A O 1
ATOM 1530 N N . ARG A 1 199 ? 0.010 3.675 24.503 1.00 98.31 199 ARG A N 1
ATOM 1531 C CA . ARG A 1 199 ? 0.773 2.451 24.754 1.00 98.31 199 ARG A CA 1
ATOM 1532 C C . ARG A 1 199 ? -0.001 1.491 25.643 1.00 98.31 199 ARG A C 1
ATOM 1534 O O . ARG A 1 199 ? -0.536 1.938 26.657 1.00 98.31 199 ARG A O 1
ATOM 1541 N N . SER A 1 200 ? -0.029 0.206 25.290 1.00 98.25 200 SER A N 1
ATOM 1542 C CA . SER A 1 200 ? -0.633 -0.864 26.107 1.00 98.25 200 SER A CA 1
ATOM 1543 C C . SER A 1 200 ? -2.083 -0.558 26.508 1.00 98.25 200 SER A C 1
ATOM 1545 O O . SER A 1 200 ? -2.470 -0.646 27.676 1.00 98.25 200 SER A O 1
ATOM 1547 N N . LYS A 1 201 ? -2.886 -0.135 25.525 1.00 98.38 201 LYS A N 1
ATOM 1548 C CA . LYS A 1 201 ? -4.299 0.243 25.693 1.00 98.38 201 LYS A CA 1
ATOM 1549 C C . LYS A 1 201 ? -5.213 -0.594 24.817 1.00 98.38 201 LYS A C 1
ATOM 1551 O O . LYS A 1 201 ? -4.801 -1.129 23.791 1.00 98.38 201 LYS A O 1
ATOM 1556 N N . ARG A 1 202 ? -6.474 -0.676 25.227 1.00 98.50 202 ARG A N 1
ATOM 1557 C CA . ARG A 1 202 ? -7.523 -1.346 24.467 1.00 98.50 202 ARG A CA 1
ATOM 1558 C C . ARG A 1 202 ? -8.837 -0.604 24.571 1.00 98.50 202 ARG A C 1
ATOM 1560 O O . ARG A 1 202 ? -9.034 0.064 25.578 1.00 98.50 202 ARG A O 1
ATOM 1567 N N . PHE A 1 203 ? -9.725 -0.756 23.595 1.00 98.56 203 PHE A N 1
ATOM 1568 C CA . PHE A 1 203 ? -11.074 -0.172 23.632 1.00 98.56 203 PHE A CA 1
ATOM 1569 C C . PHE A 1 203 ? -11.051 1.350 23.805 1.00 98.56 203 PHE A C 1
ATOM 1571 O O . PHE A 1 203 ? -11.763 1.919 24.635 1.00 98.56 203 PHE A O 1
ATOM 1578 N N . CYS A 1 204 ? -10.174 2.012 23.050 1.00 98.56 204 CYS A N 1
ATOM 1579 C CA . CYS A 1 204 ? -10.090 3.466 23.051 1.00 98.56 204 CYS A CA 1
ATOM 1580 C C . CYS A 1 204 ? -10.700 4.054 21.780 1.00 98.56 204 CYS A C 1
ATOM 1582 O O . CYS A 1 204 ? -10.464 3.549 20.683 1.00 98.56 204 CYS A O 1
ATOM 1584 N N . ILE A 1 205 ? -11.432 5.156 21.917 1.00 98.00 205 ILE A N 1
ATOM 1585 C CA . ILE A 1 205 ? -11.892 5.973 20.789 1.00 98.00 205 ILE A CA 1
ATOM 1586 C C . ILE A 1 205 ? -11.409 7.396 21.043 1.00 98.00 205 ILE A C 1
ATOM 1588 O O . ILE A 1 205 ? -11.725 7.965 22.085 1.00 98.00 205 ILE A O 1
ATOM 1592 N N . GLY A 1 206 ? -10.605 7.971 20.146 1.00 96.38 206 GLY A N 1
ATOM 1593 C CA . GLY A 1 206 ? -10.077 9.328 20.336 1.00 96.38 206 GLY A CA 1
ATOM 1594 C C . GLY A 1 206 ? -9.282 9.484 21.637 1.00 96.38 206 GLY A C 1
ATOM 1595 O O . GLY A 1 206 ? -9.433 10.477 22.341 1.00 96.38 206 GLY A O 1
ATOM 1596 N N . ASN A 1 207 ? -8.500 8.465 22.007 1.00 98.00 207 ASN A N 1
ATOM 1597 C CA . ASN A 1 207 ? -7.796 8.328 23.291 1.00 98.00 207 ASN A CA 1
ATOM 1598 C C . ASN A 1 207 ? -8.670 8.187 24.554 1.00 98.00 207 ASN A C 1
ATOM 1600 O O . ASN A 1 207 ? -8.125 7.995 25.642 1.00 98.00 207 ASN A O 1
ATOM 1604 N N . MET A 1 208 ? -9.999 8.211 24.443 1.00 98.38 208 MET A N 1
ATOM 1605 C CA . MET A 1 208 ? -10.905 7.967 25.568 1.00 98.38 208 MET A CA 1
ATOM 1606 C C . MET A 1 208 ? -11.064 6.462 25.785 1.00 98.38 208 MET A C 1
ATOM 1608 O O . MET A 1 208 ? -11.346 5.732 24.840 1.00 98.38 208 MET A O 1
ATOM 1612 N N . GLN A 1 209 ? -10.860 5.996 27.016 1.00 98.44 209 GLN A N 1
ATOM 1613 C CA . GLN A 1 209 ? -11.017 4.593 27.406 1.00 98.44 209 GLN A CA 1
ATOM 1614 C C . GLN A 1 209 ? -12.495 4.273 27.647 1.00 98.44 209 GLN A C 1
ATOM 1616 O O . GLN A 1 209 ? -13.121 4.924 28.480 1.00 98.44 209 GLN A O 1
ATOM 1621 N N . PHE A 1 210 ? -13.005 3.233 26.990 1.00 98.50 210 PHE A N 1
ATOM 1622 C CA . PHE A 1 210 ? -14.353 2.701 27.202 1.00 98.50 210 PHE A CA 1
ATOM 1623 C C . PHE A 1 210 ? -14.299 1.333 27.883 1.00 98.50 210 PHE A C 1
ATOM 1625 O O . PHE A 1 210 ? -13.241 0.686 27.916 1.00 98.50 210 PHE A O 1
ATOM 1632 N N . SER A 1 211 ? -15.438 0.895 28.422 1.00 98.44 211 SER A N 1
ATOM 1633 C CA . SER A 1 211 ? -15.650 -0.530 28.686 1.00 98.44 211 SER A CA 1
ATOM 1634 C C . SER A 1 211 ? -15.676 -1.318 27.371 1.00 98.44 211 SER A C 1
ATOM 1636 O O . SER A 1 211 ? -15.815 -0.748 26.285 1.00 98.44 211 SER A O 1
ATOM 1638 N N . GLU A 1 212 ? -15.506 -2.637 27.455 1.00 98.31 212 GLU A N 1
ATOM 1639 C CA . GLU A 1 212 ? -15.570 -3.474 26.257 1.00 98.31 212 GLU A CA 1
ATOM 1640 C C . GLU A 1 212 ? -16.974 -3.435 25.648 1.00 98.31 212 GLU A C 1
ATOM 1642 O O . GLU A 1 212 ? -17.109 -3.273 24.440 1.00 98.31 212 GLU A O 1
ATOM 1647 N N . GLU A 1 213 ? -18.009 -3.509 26.479 1.00 98.31 213 GLU A N 1
ATOM 1648 C CA . GLU A 1 213 ? -19.409 -3.503 26.067 1.00 98.31 213 GLU A CA 1
ATOM 1649 C C . GLU A 1 213 ? -19.756 -2.216 25.306 1.00 98.31 213 GLU A C 1
ATOM 1651 O O . GLU A 1 213 ? -20.186 -2.277 24.154 1.00 98.31 213 GLU A O 1
ATOM 1656 N N . GLU A 1 214 ? -19.460 -1.049 25.891 1.00 98.12 214 GLU A N 1
ATOM 1657 C CA . GLU A 1 214 ? -19.697 0.248 25.241 1.00 98.12 214 GLU A CA 1
ATOM 1658 C C . GLU A 1 214 ? -18.919 0.374 23.929 1.00 98.12 214 GLU A C 1
ATOM 1660 O O . GLU A 1 214 ? -19.445 0.857 22.926 1.00 98.12 214 GLU A O 1
ATOM 1665 N N . TYR A 1 215 ? -17.659 -0.071 23.909 1.00 98.44 215 TYR A N 1
ATOM 1666 C CA . TYR A 1 215 ? -16.843 -0.016 22.703 1.00 98.44 215 TYR A CA 1
ATOM 1667 C C . TYR A 1 215 ? -17.424 -0.891 21.585 1.00 98.44 215 TYR A C 1
ATOM 1669 O O . TYR A 1 215 ? -17.468 -0.465 20.428 1.00 98.44 215 TYR A O 1
ATOM 1677 N N . ARG A 1 216 ? -17.874 -2.111 21.907 1.00 97.44 216 ARG A N 1
ATOM 1678 C CA . ARG A 1 216 ? -18.471 -3.040 20.934 1.00 97.44 216 ARG A CA 1
ATOM 1679 C C . ARG A 1 216 ? -19.798 -2.508 20.385 1.00 97.44 216 ARG A C 1
ATOM 1681 O O . ARG A 1 216 ? -20.047 -2.700 19.197 1.00 97.44 216 ARG A O 1
ATOM 1688 N N . ASP A 1 217 ? -20.576 -1.784 21.189 1.00 97.50 217 ASP A N 1
ATOM 1689 C CA . ASP A 1 217 ? -21.815 -1.125 20.752 1.00 97.50 217 ASP A CA 1
ATOM 1690 C C . ASP A 1 217 ? -21.553 0.107 19.860 1.00 97.50 217 ASP A C 1
ATOM 1692 O O . ASP A 1 217 ? -22.285 0.370 18.898 1.00 97.50 217 ASP A O 1
ATOM 1696 N N . LEU A 1 218 ? -20.492 0.869 20.149 1.00 96.88 218 LEU A N 1
ATOM 1697 C CA . LEU A 1 218 ? -20.121 2.075 19.399 1.00 96.88 218 LEU A CA 1
ATOM 1698 C C . LEU A 1 218 ? -19.394 1.770 18.085 1.00 96.88 218 LEU A C 1
ATOM 1700 O O . LEU A 1 218 ? -19.574 2.485 17.097 1.00 96.88 218 LEU A O 1
ATOM 1704 N N . ARG A 1 219 ? -18.566 0.721 18.048 1.00 94.06 219 ARG A N 1
ATOM 1705 C CA . ARG A 1 219 ? -17.671 0.435 16.918 1.00 94.06 219 ARG A CA 1
ATOM 1706 C C . ARG A 1 219 ? -18.382 0.348 15.560 1.00 94.06 219 ARG A C 1
ATOM 1708 O O . ARG A 1 219 ? -17.930 1.053 14.659 1.00 94.06 219 ARG A O 1
ATOM 1715 N N . PRO A 1 220 ? -19.480 -0.415 15.376 1.00 92.12 220 PRO A N 1
ATOM 1716 C CA . PRO A 1 220 ? -20.152 -0.499 14.077 1.00 92.12 220 PRO A CA 1
ATOM 1717 C C . PRO A 1 220 ? -20.673 0.858 13.584 1.00 92.12 220 PRO A C 1
ATOM 1719 O O . PRO A 1 220 ? -20.640 1.141 12.389 1.00 92.12 220 PRO A O 1
ATOM 1722 N N . GLN A 1 221 ? -21.121 1.718 14.505 1.00 91.38 221 GLN A N 1
ATOM 1723 C CA . GLN A 1 221 ? -21.625 3.057 14.187 1.00 91.38 221 GLN A CA 1
ATOM 1724 C C . GLN A 1 221 ? -20.490 3.975 13.714 1.00 91.38 221 GLN A C 1
ATOM 1726 O O . GLN A 1 221 ? -20.647 4.723 12.750 1.00 91.38 221 GLN A O 1
ATOM 1731 N N . ILE A 1 222 ? -19.326 3.886 14.364 1.00 90.94 222 ILE A N 1
ATOM 1732 C CA . ILE A 1 222 ? -18.132 4.655 13.999 1.00 90.94 222 ILE A CA 1
ATOM 1733 C C . ILE A 1 222 ? -17.549 4.163 12.672 1.00 90.94 222 ILE A C 1
ATOM 1735 O O . ILE A 1 222 ? -17.215 4.980 11.818 1.00 90.94 222 ILE A O 1
ATOM 1739 N N . GLU A 1 223 ? -17.454 2.846 12.471 1.00 87.88 223 GLU A N 1
ATOM 1740 C CA . GLU A 1 223 ? -17.020 2.255 11.200 1.00 87.88 223 GLU A CA 1
ATOM 1741 C C . GLU A 1 223 ? -17.909 2.731 10.048 1.00 87.88 223 GLU A C 1
ATOM 1743 O O . GLU A 1 223 ? -17.393 3.223 9.045 1.00 87.88 223 GLU A O 1
ATOM 1748 N N . ALA A 1 224 ? -19.234 2.688 10.224 1.00 84.12 224 ALA A N 1
ATOM 1749 C CA . ALA A 1 224 ? -20.174 3.204 9.237 1.00 84.12 224 ALA A CA 1
ATOM 1750 C C . ALA A 1 224 ? -19.933 4.693 8.924 1.00 84.12 224 ALA A C 1
ATOM 1752 O O . ALA A 1 224 ? -19.948 5.094 7.762 1.00 84.12 224 ALA A O 1
ATOM 1753 N N . ALA A 1 225 ? -19.662 5.511 9.944 1.00 83.19 225 ALA A N 1
ATOM 1754 C CA . ALA A 1 225 ? -19.430 6.942 9.774 1.00 83.19 225 ALA A CA 1
ATOM 1755 C C . ALA A 1 225 ? -18.100 7.271 9.071 1.00 83.19 225 ALA A C 1
ATOM 1757 O O . ALA A 1 225 ? -18.072 8.175 8.232 1.00 83.19 225 ALA A O 1
ATOM 1758 N N . LEU A 1 226 ? -17.016 6.564 9.406 1.00 77.38 226 LEU A N 1
ATOM 1759 C CA . LEU A 1 226 ? -15.671 6.833 8.887 1.00 77.38 226 LEU A CA 1
ATOM 1760 C C . LEU A 1 226 ? -15.459 6.249 7.487 1.00 77.38 226 LEU A C 1
ATOM 1762 O O . LEU A 1 226 ? -14.892 6.905 6.617 1.00 77.38 226 LEU A O 1
ATOM 1766 N N . VAL A 1 227 ? -15.927 5.023 7.263 1.00 70.50 227 VAL A N 1
ATOM 1767 C CA . VAL A 1 227 ? -15.557 4.231 6.087 1.00 70.50 227 VAL A CA 1
ATOM 1768 C C . VAL A 1 227 ? -16.483 4.496 4.894 1.00 70.50 227 VAL A C 1
ATOM 1770 O O . VAL A 1 227 ? -15.995 4.692 3.785 1.00 70.50 227 VAL A O 1
ATOM 1773 N N . PHE A 1 228 ? -17.804 4.583 5.097 1.00 59.62 228 PHE A N 1
ATOM 1774 C CA . PHE A 1 228 ? -18.757 4.773 3.988 1.00 59.62 228 PHE A CA 1
ATOM 1775 C C . PHE A 1 228 ? -18.826 6.208 3.460 1.00 59.62 228 PHE A C 1
ATOM 1777 O O . PHE A 1 228 ? -19.206 6.421 2.314 1.00 59.62 228 PHE A O 1
ATOM 1784 N N . ASN A 1 229 ? -18.439 7.203 4.258 1.00 54.66 229 ASN A N 1
ATOM 1785 C CA . ASN A 1 229 ? -18.504 8.605 3.835 1.00 54.66 229 ASN A CA 1
ATOM 1786 C C . ASN A 1 229 ? -17.218 9.099 3.155 1.00 54.66 229 ASN A C 1
ATOM 1788 O O . ASN A 1 229 ? -17.034 10.310 3.008 1.00 54.66 229 ASN A O 1
ATOM 1792 N N . GLY A 1 230 ? -16.292 8.195 2.803 1.00 52.72 230 GLY A N 1
ATOM 1793 C CA . GLY A 1 230 ? -14.970 8.576 2.299 1.00 52.72 230 GLY A CA 1
ATOM 1794 C C . GLY A 1 230 ? -14.227 9.498 3.272 1.00 52.72 230 GLY A C 1
ATOM 1795 O O . GLY A 1 230 ? -13.441 10.354 2.856 1.00 52.72 230 GLY A O 1
ATOM 1796 N N . PHE A 1 231 ? -14.523 9.388 4.574 1.00 47.47 231 PHE A N 1
ATOM 1797 C CA . PHE A 1 231 ? -13.881 10.203 5.587 1.00 47.47 231 PHE A CA 1
ATOM 1798 C C . PHE A 1 231 ? -12.491 9.615 5.793 1.00 47.47 231 PHE A C 1
ATOM 1800 O O . PHE A 1 231 ? -12.300 8.661 6.538 1.00 47.47 231 PHE A O 1
ATOM 1807 N N . ASN A 1 232 ? -11.509 10.174 5.091 1.00 53.72 232 ASN A N 1
ATOM 1808 C CA . ASN A 1 232 ? -10.123 10.058 5.496 1.00 53.72 232 ASN A CA 1
ATOM 1809 C C . ASN A 1 232 ? -9.841 11.209 6.487 1.00 53.72 232 ASN A C 1
ATOM 1811 O O . ASN A 1 232 ? -9.536 12.326 6.047 1.00 53.72 232 ASN A O 1
ATOM 1815 N N . PRO A 1 233 ? -10.015 10.997 7.809 1.00 48.47 233 PRO A N 1
ATOM 1816 C CA . PRO A 1 233 ? -9.871 12.047 8.815 1.00 48.47 233 PRO A CA 1
ATOM 1817 C C . PRO A 1 233 ? -8.484 12.694 8.780 1.00 48.47 233 PRO A C 1
ATOM 1819 O O . PRO A 1 233 ? -8.367 13.889 9.036 1.00 48.47 233 PRO A O 1
ATOM 1822 N N . MET A 1 234 ? -7.439 11.947 8.411 1.00 42.59 234 MET A N 1
ATOM 1823 C CA . MET A 1 234 ? -6.063 12.441 8.451 1.00 42.59 234 MET A CA 1
ATOM 1824 C C . MET A 1 234 ? -5.697 13.287 7.222 1.00 42.59 234 MET A C 1
ATOM 18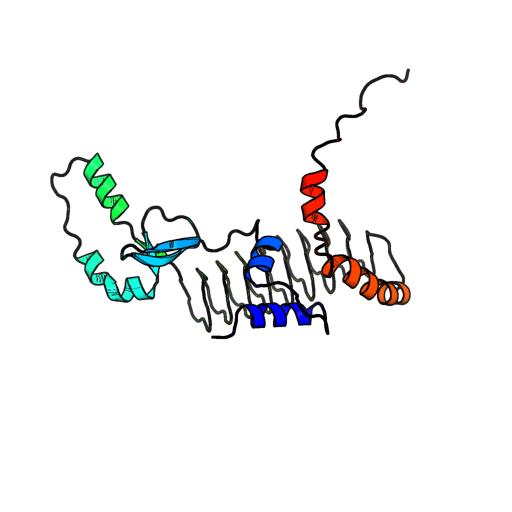26 O O . MET A 1 234 ? -5.042 14.320 7.369 1.00 42.59 234 MET A O 1
ATOM 1830 N N . TYR A 1 235 ? -6.183 12.940 6.024 1.00 43.44 235 TYR A N 1
ATOM 1831 C CA . TYR A 1 235 ? -5.805 13.654 4.791 1.00 43.44 235 TYR A CA 1
ATOM 1832 C C . TYR A 1 235 ? -6.551 14.978 4.566 1.00 43.44 235 TYR A C 1
ATOM 1834 O O . TYR A 1 235 ? -6.019 15.869 3.904 1.00 43.44 235 TYR A O 1
ATOM 1842 N N . LYS A 1 236 ? -7.728 15.190 5.177 1.00 41.78 236 LYS A N 1
ATOM 1843 C CA . LYS A 1 236 ? -8.369 16.524 5.191 1.00 41.78 236 LYS A CA 1
ATOM 1844 C C . LYS A 1 236 ? -7.838 17.453 6.287 1.00 41.78 236 LYS A C 1
ATOM 1846 O O . LYS A 1 236 ? -7.883 18.668 6.104 1.00 41.78 236 LYS A O 1
ATOM 1851 N N . LEU A 1 237 ? -7.281 16.927 7.382 1.00 36.75 237 LEU A N 1
ATOM 1852 C CA . LEU A 1 237 ? -6.675 17.761 8.430 1.00 36.75 237 LEU A CA 1
ATOM 1853 C C . LEU A 1 237 ? -5.338 18.378 7.987 1.00 36.75 237 LEU A C 1
ATOM 1855 O O . LEU A 1 237 ? -5.064 19.525 8.331 1.00 36.75 237 LEU A O 1
ATOM 1859 N N . ALA A 1 238 ? -4.562 17.695 7.140 1.00 36.88 238 ALA A N 1
ATOM 1860 C CA . ALA A 1 238 ? -3.328 18.252 6.574 1.00 36.88 238 ALA A CA 1
ATOM 1861 C C . ALA A 1 238 ? -3.570 19.417 5.585 1.00 36.88 238 ALA A C 1
ATOM 1863 O O . ALA A 1 238 ? -2.719 20.291 5.447 1.00 36.88 238 ALA A O 1
ATOM 1864 N N . GLY A 1 239 ? -4.739 19.469 4.932 1.00 32.56 239 GLY A N 1
ATOM 1865 C CA . GLY A 1 239 ? -5.127 20.568 4.035 1.00 32.56 239 GLY A CA 1
ATOM 1866 C C . GLY A 1 239 ? -5.844 21.738 4.721 1.00 32.56 239 GLY A C 1
ATOM 1867 O O . GLY A 1 239 ? -5.860 22.840 4.180 1.00 32.56 239 GLY A O 1
ATOM 1868 N N . ALA A 1 240 ? -6.423 21.525 5.908 1.00 30.89 240 ALA A N 1
ATOM 1869 C CA . ALA A 1 240 ? -7.166 22.551 6.646 1.00 30.89 240 ALA A CA 1
ATOM 1870 C C . ALA A 1 240 ? -6.350 23.236 7.762 1.00 30.89 240 ALA A C 1
ATOM 1872 O O . ALA A 1 240 ? -6.729 24.313 8.210 1.00 30.89 240 ALA A O 1
ATOM 1873 N N . ALA A 1 241 ? -5.225 22.658 8.201 1.00 30.41 241 ALA A N 1
ATOM 1874 C CA . ALA A 1 241 ? -4.452 23.163 9.344 1.00 30.41 241 ALA A CA 1
ATOM 1875 C C . ALA A 1 241 ? -3.297 24.131 8.995 1.00 30.41 241 ALA A C 1
ATOM 1877 O O . ALA A 1 241 ? -2.580 24.565 9.894 1.00 30.41 241 ALA A O 1
ATOM 1878 N N . VAL A 1 242 ? -3.106 24.510 7.723 1.00 33.25 242 VAL A N 1
ATOM 1879 C CA . VAL A 1 242 ? -2.053 25.472 7.313 1.00 33.25 242 VAL A CA 1
ATOM 1880 C C . VAL A 1 242 ? -2.534 26.937 7.363 1.00 33.25 242 VAL A C 1
ATOM 1882 O O . VAL A 1 242 ? -1.770 27.855 7.082 1.00 33.25 242 VAL A O 1
ATOM 1885 N N . VAL A 1 243 ? -3.772 27.204 7.793 1.00 33.31 243 VAL A N 1
ATOM 1886 C CA . VAL A 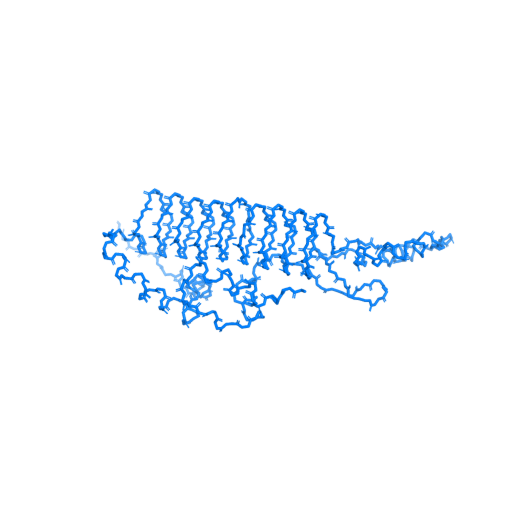1 243 ? -4.311 28.573 7.877 1.00 33.31 243 VAL A CA 1
ATOM 1887 C C . VAL A 1 243 ? -5.035 28.810 9.208 1.00 33.31 243 VAL A C 1
ATOM 1889 O O . VAL A 1 243 ? -6.240 28.979 9.181 1.00 33.31 243 VAL A O 1
ATOM 1892 N N . ASP A 1 244 ? -4.343 28.766 10.361 1.00 30.88 244 ASP A N 1
ATOM 1893 C CA . ASP A 1 244 ? -4.653 29.638 11.531 1.00 30.88 244 ASP A CA 1
ATOM 1894 C C . ASP A 1 244 ? -3.794 29.393 12.801 1.00 30.88 244 ASP A C 1
ATOM 1896 O O . ASP A 1 244 ? -4.307 29.321 13.911 1.00 30.88 244 ASP A O 1
ATOM 1900 N N . ASN A 1 245 ? -2.459 29.323 12.701 1.00 33.03 245 ASN A N 1
ATOM 1901 C CA . ASN A 1 245 ? -1.591 29.407 13.900 1.00 33.03 245 ASN A CA 1
ATOM 1902 C C . ASN A 1 245 ? -0.712 30.669 13.926 1.00 33.03 245 ASN A C 1
ATOM 1904 O O . ASN A 1 245 ? 0.439 30.658 14.360 1.00 33.03 245 ASN A O 1
ATOM 1908 N N . HIS A 1 246 ? -1.294 31.797 13.515 1.00 36.97 246 HIS A N 1
ATOM 1909 C CA . HIS A 1 246 ? -0.798 33.133 13.851 1.00 36.97 246 HIS A CA 1
ATOM 1910 C C . HIS A 1 246 ? -1.863 33.924 14.609 1.00 36.97 246 HIS A C 1
ATOM 1912 O O . HIS A 1 246 ? -2.365 34.934 14.125 1.00 36.97 246 HIS A O 1
ATOM 1918 N N . ARG A 1 247 ? -2.197 33.479 15.825 1.00 33.47 247 ARG A N 1
ATOM 1919 C CA . ARG A 1 247 ? -2.809 34.346 16.839 1.00 33.47 247 ARG A CA 1
ATOM 1920 C C . ARG A 1 247 ? -2.255 34.033 18.227 1.00 33.47 247 ARG A C 1
ATOM 1922 O O . ARG A 1 247 ? -2.600 33.020 18.819 1.00 33.47 247 ARG A O 1
ATOM 1929 N N . GLY A 1 248 ? -1.456 34.968 18.743 1.00 34.62 248 GLY A N 1
ATOM 1930 C CA . GLY A 1 248 ? -1.456 35.295 20.170 1.00 34.62 248 GLY A CA 1
ATOM 1931 C C . GLY A 1 248 ? -0.338 34.717 21.034 1.00 34.62 248 GLY A C 1
ATOM 1932 O O . GLY A 1 248 ? -0.634 34.101 22.049 1.00 34.62 248 GLY A O 1
ATOM 1933 N N . LEU A 1 249 ? 0.926 34.982 20.702 1.00 37.94 249 LEU A N 1
ATOM 1934 C CA . LEU A 1 249 ? 1.989 35.090 21.709 1.00 37.94 249 LEU A CA 1
ATOM 1935 C C . LEU A 1 249 ? 2.755 36.384 21.452 1.00 37.94 249 LEU A C 1
ATOM 1937 O O . LEU A 1 249 ? 3.755 36.383 20.749 1.00 37.94 249 LEU A O 1
ATOM 1941 N N . ASP A 1 250 ? 2.165 37.483 21.907 1.00 41.16 250 ASP A N 1
ATOM 1942 C CA . ASP A 1 250 ? 2.830 38.639 22.513 1.00 41.16 250 ASP A CA 1
ATOM 1943 C C . ASP A 1 250 ? 1.800 39.764 22.599 1.00 41.16 250 ASP A C 1
ATOM 1945 O O . ASP A 1 250 ? 1.313 40.246 21.582 1.00 41.16 250 ASP A O 1
ATOM 1949 N N . GLU A 1 251 ? 1.404 40.090 23.830 1.00 35.81 251 GLU A N 1
ATOM 1950 C CA . GLU A 1 251 ? 1.250 41.451 24.359 1.00 35.81 251 GLU A CA 1
ATOM 1951 C C . GLU A 1 251 ? 0.452 41.410 25.676 1.00 35.81 251 GLU A C 1
ATOM 1953 O O . GLU A 1 251 ? -0.761 41.215 25.699 1.00 35.81 251 GLU A O 1
ATOM 1958 N N . GLY A 1 252 ? 1.161 41.646 26.785 1.00 36.38 252 GLY A N 1
ATOM 1959 C CA . GLY A 1 252 ? 0.604 42.320 27.959 1.00 36.38 252 GLY A CA 1
ATOM 1960 C C . GLY A 1 252 ? 0.064 41.454 29.099 1.00 36.38 252 GLY A C 1
ATOM 1961 O O . GLY A 1 252 ? -1.134 41.209 29.182 1.00 36.38 252 GLY A O 1
ATOM 1962 N N . ALA A 1 253 ? 0.920 41.159 30.080 1.00 35.06 253 ALA A N 1
ATOM 1963 C CA . ALA A 1 253 ? 0.524 41.151 31.491 1.00 35.06 253 ALA A CA 1
ATOM 1964 C C . ALA A 1 253 ? 1.755 41.354 32.396 1.00 35.06 253 ALA A C 1
ATOM 1966 O O . ALA A 1 253 ? 2.487 40.408 32.659 1.00 35.06 253 ALA A O 1
ATOM 1967 N N . VAL A 1 254 ? 1.938 42.628 32.775 1.00 40.28 254 VAL A N 1
ATOM 1968 C CA . VAL A 1 254 ? 2.508 43.208 34.016 1.00 40.28 254 VAL A CA 1
ATOM 1969 C C . VAL A 1 254 ? 3.687 42.501 34.688 1.00 40.28 254 VAL A C 1
ATOM 1971 O O . VAL A 1 254 ? 3.481 41.434 35.301 1.00 40.28 254 VAL A O 1
#

Secondary structure (DSSP, 8-state):
---HHHHHHHHHHHHSTT------HHHHHHHH-TTS-PPEEEE-TTSSEEEESS--SSEEEEHHHHHHHHHHHHTPPP-TT--HHHHHHHHHHT-EEEES-EES-EEEES-EEEES-EEEES-EEEES-EEEES-EEEESEEEEES-B--S-EEEEEEEES-BS-EEEEEEES-EEEES-EEEES-EEEEEEES-BS-EEEEEEETTEE--HHHHHHHHHHHHHHHHTTT--HHHHHHHHTTS---S-S-----